Protein AF-A0A520QGZ0-F1 (afdb_monomer_lite)

Radius of gyration: 24.57 Å; chains: 1; bounding box: 72×43×66 Å

pLDDT: mean 79.11, std 14.26, range [27.88, 95.5]

Structure (mmCIF, N/CA/C/O backbone):
data_AF-A0A520QGZ0-F1
#
_entry.id   AF-A0A520QGZ0-F1
#
loop_
_atom_site.group_PDB
_atom_site.id
_atom_site.type_symbol
_atom_site.label_atom_id
_atom_site.label_alt_id
_atom_site.label_comp_id
_atom_site.label_asym_id
_atom_site.label_entity_id
_atom_site.label_seq_id
_atom_site.pdbx_PDB_ins_code
_atom_site.Cartn_x
_atom_site.Cartn_y
_atom_site.Cartn_z
_atom_site.occupancy
_atom_site.B_iso_or_equiv
_atom_site.auth_seq_id
_atom_site.auth_comp_id
_atom_site.auth_asym_id
_atom_site.auth_atom_id
_atom_site.pdbx_PDB_model_num
ATOM 1 N N . MET A 1 1 ? 51.643 -13.671 -33.745 1.00 51.66 1 MET A N 1
ATOM 2 C CA . MET A 1 1 ? 50.781 -12.695 -33.037 1.00 51.66 1 MET A CA 1
ATOM 3 C C . MET A 1 1 ? 50.498 -11.458 -33.914 1.00 51.66 1 MET A C 1
ATOM 5 O O . MET A 1 1 ? 50.701 -10.347 -33.452 1.00 51.66 1 MET A O 1
ATOM 9 N N . SER A 1 2 ? 50.033 -11.603 -35.169 1.00 56.62 2 SER A N 1
ATOM 10 C CA . SER A 1 2 ? 49.821 -10.446 -36.076 1.00 56.62 2 SER A CA 1
ATOM 11 C C . SER A 1 2 ? 48.374 -9.931 -36.142 1.00 56.62 2 SER A C 1
ATOM 13 O O . SER A 1 2 ? 48.155 -8.815 -36.592 1.00 56.62 2 SER A O 1
ATOM 15 N N . GLY A 1 3 ? 47.386 -10.688 -35.650 1.00 56.97 3 GLY A N 1
ATOM 16 C CA . GLY A 1 3 ? 45.969 -10.338 -35.831 1.00 56.97 3 GLY A CA 1
ATOM 17 C C . GLY A 1 3 ? 45.463 -9.149 -35.003 1.00 56.97 3 GLY A C 1
ATOM 18 O O . GLY A 1 3 ? 44.535 -8.472 -35.428 1.00 56.97 3 GLY A O 1
ATOM 19 N N . VAL A 1 4 ? 46.060 -8.862 -33.838 1.00 56.69 4 VAL A N 1
ATOM 20 C CA . VAL A 1 4 ? 45.584 -7.783 -32.942 1.00 56.69 4 VAL A CA 1
ATOM 21 C C . VAL A 1 4 ? 46.062 -6.403 -33.410 1.00 56.69 4 VAL A C 1
ATOM 23 O O . VAL A 1 4 ? 45.296 -5.446 -33.360 1.00 56.69 4 VAL A O 1
ATOM 26 N N . ALA A 1 5 ? 47.292 -6.306 -33.929 1.00 57.06 5 ALA A N 1
ATOM 27 C CA . ALA A 1 5 ? 47.830 -5.063 -34.491 1.00 57.06 5 ALA A CA 1
ATOM 28 C C . ALA A 1 5 ? 47.116 -4.669 -35.799 1.00 57.06 5 ALA A C 1
ATOM 30 O O . ALA A 1 5 ? 46.793 -3.506 -36.009 1.00 57.06 5 ALA A O 1
ATOM 31 N N . GLU A 1 6 ? 46.769 -5.651 -36.636 1.00 56.28 6 GLU A N 1
ATOM 32 C CA . GLU A 1 6 ? 46.063 -5.429 -37.905 1.00 56.28 6 GLU A CA 1
ATOM 33 C C . GLU A 1 6 ? 44.605 -4.953 -37.718 1.00 56.28 6 GLU A C 1
ATOM 35 O O . GLU A 1 6 ? 44.049 -4.255 -38.567 1.00 56.28 6 GLU A O 1
ATOM 40 N N . LEU A 1 7 ? 43.975 -5.298 -36.590 1.00 58.53 7 LEU A N 1
ATOM 41 C CA . LEU A 1 7 ? 42.647 -4.807 -36.207 1.00 58.53 7 LEU A CA 1
ATOM 42 C C . LEU A 1 7 ? 42.672 -3.349 -35.723 1.00 58.53 7 LEU A C 1
ATOM 44 O O . LEU A 1 7 ? 41.680 -2.645 -35.911 1.00 58.53 7 LEU A O 1
ATOM 48 N N . ALA A 1 8 ? 43.785 -2.897 -35.137 1.00 59.66 8 ALA A N 1
ATOM 49 C CA . ALA A 1 8 ? 43.934 -1.545 -34.599 1.00 59.66 8 ALA A CA 1
ATOM 50 C C . ALA A 1 8 ? 44.167 -0.478 -35.690 1.00 59.66 8 ALA A C 1
ATOM 52 O O . ALA A 1 8 ? 43.706 0.651 -35.534 1.00 59.66 8 ALA A O 1
ATOM 53 N N . ASP A 1 9 ? 44.796 -0.841 -36.816 1.00 60.56 9 ASP A N 1
ATOM 54 C CA . ASP A 1 9 ? 45.118 0.084 -37.921 1.00 60.56 9 ASP A CA 1
ATOM 55 C C . ASP A 1 9 ? 44.022 0.206 -38.998 1.00 60.56 9 ASP A C 1
ATOM 57 O O . ASP A 1 9 ? 44.119 1.016 -39.929 1.00 60.56 9 ASP A O 1
ATOM 61 N N . ARG A 1 10 ? 42.929 -0.564 -38.896 1.00 67.50 10 ARG A N 1
ATOM 62 C CA . ARG A 1 10 ? 41.799 -0.429 -39.825 1.00 67.50 10 ARG A CA 1
ATOM 63 C C . ARG A 1 10 ? 41.024 0.849 -39.527 1.00 67.50 10 ARG A C 1
ATOM 65 O O . ARG A 1 10 ? 40.253 0.914 -38.573 1.00 67.50 10 ARG A O 1
ATOM 72 N N . ARG A 1 11 ? 41.140 1.842 -40.416 1.00 67.62 11 ARG A N 1
ATOM 73 C CA . ARG A 1 11 ? 40.230 2.999 -40.446 1.00 67.62 11 ARG A CA 1
ATOM 74 C C . ARG A 1 11 ? 38.789 2.503 -40.571 1.00 67.62 11 ARG A C 1
ATOM 76 O O . ARG A 1 11 ? 38.369 2.039 -41.631 1.00 67.62 11 ARG A O 1
ATOM 83 N N . ALA A 1 12 ? 38.036 2.585 -39.481 1.00 72.88 12 ALA A N 1
ATOM 84 C CA . ALA A 1 12 ? 36.622 2.261 -39.488 1.00 72.88 12 ALA A CA 1
ATOM 85 C C . ALA A 1 12 ? 35.857 3.344 -40.263 1.00 72.88 12 ALA A C 1
ATOM 87 O O . ALA A 1 12 ? 36.029 4.533 -40.004 1.00 72.88 12 ALA A O 1
ATOM 88 N N . ASP A 1 13 ? 35.007 2.940 -41.211 1.00 86.38 13 ASP A N 1
ATOM 89 C CA . ASP A 1 13 ? 34.104 3.872 -41.890 1.00 86.38 13 ASP A CA 1
ATOM 90 C C . ASP A 1 13 ? 33.142 4.482 -40.850 1.00 86.38 13 ASP A C 1
ATOM 92 O O . ASP A 1 13 ? 32.325 3.747 -40.276 1.00 86.38 13 ASP A O 1
ATOM 96 N N . PRO A 1 14 ? 33.197 5.806 -40.606 1.00 83.69 14 PRO A N 1
ATOM 97 C CA . PRO A 1 14 ? 32.393 6.452 -39.576 1.00 83.69 14 PRO A CA 1
ATOM 98 C C . PRO A 1 14 ? 30.890 6.283 -39.822 1.00 83.69 14 PRO A C 1
ATOM 100 O O . PRO A 1 14 ? 30.123 6.185 -38.867 1.00 83.69 14 PRO A O 1
ATOM 103 N N . ARG A 1 15 ? 30.447 6.172 -41.085 1.00 88.00 15 ARG A N 1
ATOM 104 C CA . ARG A 1 15 ? 29.030 5.948 -41.416 1.00 88.00 15 ARG A CA 1
ATOM 105 C C . ARG A 1 15 ? 28.595 4.534 -41.055 1.00 88.00 15 ARG A C 1
ATOM 107 O O . ARG A 1 15 ? 27.487 4.340 -40.557 1.00 88.00 15 ARG A O 1
ATOM 114 N N . ARG A 1 16 ? 29.462 3.545 -41.279 1.00 88.75 16 ARG A N 1
ATOM 115 C CA . ARG A 1 16 ? 29.218 2.152 -40.883 1.00 88.75 16 ARG A CA 1
ATOM 116 C C . ARG A 1 16 ? 29.191 2.011 -39.362 1.00 88.75 16 ARG A C 1
ATOM 118 O O . ARG A 1 16 ? 28.291 1.353 -38.851 1.00 88.75 16 ARG A O 1
ATOM 125 N N . VAL A 1 17 ? 30.118 2.656 -38.650 1.00 87.38 17 VAL A N 1
ATOM 126 C CA . VAL A 1 17 ? 30.133 2.686 -37.175 1.00 87.38 17 VAL A CA 1
ATOM 127 C C . VAL A 1 17 ? 28.865 3.347 -36.633 1.00 87.38 17 VAL A C 1
ATOM 129 O O . VAL A 1 17 ? 28.183 2.749 -35.805 1.00 87.38 17 VAL A O 1
ATOM 132 N N . ALA A 1 18 ? 28.483 4.516 -37.156 1.00 89.81 18 ALA A N 1
ATOM 133 C CA . ALA A 1 18 ? 27.274 5.221 -36.732 1.00 89.81 18 ALA A CA 1
ATOM 134 C C . ALA A 1 18 ? 25.996 4.394 -36.952 1.00 89.81 18 ALA A C 1
ATOM 136 O O . ALA A 1 18 ? 25.137 4.354 -36.076 1.00 89.81 18 ALA A O 1
ATOM 137 N N . ARG A 1 19 ? 25.878 3.680 -38.082 1.00 94.25 19 ARG A N 1
ATOM 138 C CA . ARG A 1 19 ? 24.746 2.771 -38.344 1.00 94.25 19 ARG A CA 1
ATOM 139 C C . ARG A 1 19 ? 24.676 1.628 -37.336 1.00 94.25 19 ARG A C 1
ATOM 141 O O . ARG A 1 19 ? 23.589 1.318 -36.862 1.00 94.25 19 ARG A O 1
ATOM 148 N N . TRP A 1 20 ? 25.813 1.022 -36.992 1.00 94.25 20 TRP A N 1
ATOM 149 C CA . TRP A 1 20 ? 25.856 -0.026 -35.970 1.00 94.25 20 TRP A CA 1
ATOM 150 C C . TRP A 1 20 ? 25.500 0.509 -34.586 1.00 94.25 20 TRP A C 1
ATOM 152 O O . TRP A 1 20 ? 24.697 -0.111 -33.899 1.00 94.25 20 TRP A O 1
ATOM 162 N N . MET A 1 21 ? 26.025 1.673 -34.198 1.00 92.88 21 MET A N 1
ATOM 163 C CA . MET A 1 21 ? 25.661 2.313 -32.931 1.00 92.88 21 MET A CA 1
ATOM 164 C C . MET A 1 21 ? 24.170 2.656 -32.874 1.00 92.88 21 MET A C 1
ATOM 166 O O . MET A 1 21 ? 23.530 2.389 -31.863 1.00 92.88 21 MET A O 1
ATOM 170 N N . ALA A 1 22 ? 23.601 3.185 -33.962 1.00 93.75 22 ALA A N 1
ATOM 171 C CA . ALA A 1 22 ? 22.172 3.472 -34.055 1.00 93.75 22 ALA A CA 1
ATOM 172 C C . ALA A 1 22 ? 21.330 2.193 -33.959 1.00 93.75 22 ALA A C 1
ATOM 174 O O . ALA A 1 22 ? 20.354 2.163 -33.218 1.00 93.75 22 ALA A O 1
ATOM 175 N N . LEU A 1 23 ? 21.733 1.116 -34.641 1.00 95.50 23 LEU A N 1
ATOM 176 C CA . LEU A 1 23 ? 21.058 -0.176 -34.545 1.00 95.50 23 LEU A CA 1
ATOM 177 C C . LEU A 1 23 ? 21.108 -0.729 -33.116 1.00 95.50 23 LEU A C 1
ATOM 179 O O . LEU A 1 23 ? 20.077 -1.134 -32.593 1.00 95.50 23 LEU A O 1
ATOM 183 N N . VAL A 1 24 ? 22.278 -0.709 -32.471 1.00 94.25 24 VAL A N 1
ATOM 184 C CA . VAL A 1 24 ? 22.429 -1.130 -31.070 1.00 94.25 24 VAL A CA 1
ATOM 185 C C . VAL A 1 24 ? 21.549 -0.277 -30.159 1.00 94.25 24 VAL A C 1
ATOM 187 O O . VAL A 1 24 ? 20.835 -0.830 -29.330 1.00 94.25 24 VAL A O 1
ATOM 190 N N . ALA A 1 25 ? 21.526 1.045 -30.344 1.00 92.50 25 ALA A N 1
ATOM 191 C CA . ALA A 1 25 ? 20.665 1.939 -29.576 1.00 92.50 25 ALA A CA 1
ATOM 192 C C . ALA A 1 25 ? 19.175 1.617 -29.776 1.00 92.50 25 ALA A C 1
ATOM 194 O O . ALA A 1 25 ? 18.445 1.515 -28.793 1.00 92.50 25 ALA A O 1
ATOM 195 N N . CYS A 1 26 ? 18.726 1.384 -31.014 1.00 94.56 26 CYS A N 1
ATOM 196 C CA . CYS A 1 26 ? 17.350 0.979 -31.310 1.00 94.56 26 CYS A CA 1
ATOM 197 C C . CYS A 1 26 ? 16.998 -0.378 -30.687 1.00 94.56 26 CYS A C 1
ATOM 199 O O . CYS A 1 26 ? 15.919 -0.527 -30.121 1.00 94.56 26 CYS A O 1
ATOM 201 N N . VAL A 1 27 ? 17.905 -1.356 -30.752 1.00 93.44 27 VAL A N 1
ATOM 202 C CA . VAL A 1 27 ? 17.712 -2.679 -30.141 1.00 93.44 27 VAL A CA 1
ATOM 203 C C . VAL A 1 27 ? 17.637 -2.564 -28.619 1.00 93.44 27 VAL A C 1
ATOM 205 O O . VAL A 1 27 ? 16.718 -3.117 -28.023 1.00 93.44 27 VAL A O 1
ATOM 208 N N . CYS A 1 28 ? 18.536 -1.811 -27.982 1.00 91.75 28 CYS A N 1
ATOM 209 C CA . CYS A 1 28 ? 18.491 -1.557 -26.542 1.00 91.75 28 CYS A CA 1
ATOM 210 C C . CYS A 1 28 ? 17.212 -0.812 -26.131 1.00 91.75 28 CYS A C 1
ATOM 212 O O . CYS A 1 28 ? 16.602 -1.169 -25.128 1.00 91.75 28 CYS A O 1
ATOM 214 N N . ALA A 1 29 ? 16.773 0.178 -26.913 1.00 89.00 29 ALA A N 1
ATOM 215 C CA . ALA A 1 29 ? 15.539 0.917 -26.658 1.00 89.00 29 ALA A CA 1
ATOM 216 C C . ALA A 1 29 ? 14.283 0.043 -26.811 1.00 89.00 29 ALA A C 1
ATOM 218 O O . ALA A 1 29 ? 13.326 0.226 -26.067 1.00 89.00 29 ALA A O 1
ATOM 219 N N . ALA A 1 30 ? 14.285 -0.921 -27.736 1.00 89.75 30 ALA A N 1
ATOM 220 C CA . ALA A 1 30 ? 13.162 -1.834 -27.943 1.00 89.75 30 ALA A CA 1
ATOM 221 C C . ALA A 1 30 ? 13.139 -2.991 -26.928 1.00 89.75 30 ALA A C 1
ATOM 223 O O . ALA A 1 30 ? 12.094 -3.309 -26.364 1.00 89.75 30 ALA A O 1
ATOM 224 N N . LEU A 1 31 ? 14.285 -3.636 -26.688 1.00 91.25 31 LEU A N 1
ATOM 225 C CA . LEU A 1 31 ? 14.378 -4.826 -25.837 1.00 91.25 31 LEU A CA 1
ATOM 226 C C . LEU A 1 31 ? 14.540 -4.493 -24.355 1.00 91.25 31 LEU A C 1
ATOM 228 O O . LEU A 1 31 ? 14.104 -5.277 -23.517 1.00 91.25 31 LEU A O 1
ATOM 232 N N . GLY A 1 32 ? 15.148 -3.354 -24.019 1.00 88.31 32 GLY A N 1
ATOM 233 C CA . GLY A 1 32 ? 15.392 -2.934 -22.639 1.00 88.31 32 GLY A CA 1
ATOM 234 C C . GLY A 1 32 ? 14.112 -2.853 -21.801 1.00 88.31 32 GLY A C 1
ATOM 235 O O . GLY A 1 32 ? 14.042 -3.524 -20.771 1.00 88.31 32 GLY A O 1
ATOM 236 N N . PRO A 1 33 ? 13.070 -2.119 -22.241 1.00 84.81 33 PRO A N 1
ATOM 237 C CA . PRO A 1 33 ? 11.798 -2.044 -21.525 1.00 84.81 33 PRO A CA 1
ATOM 238 C C . PRO A 1 33 ? 11.122 -3.409 -21.383 1.00 84.81 33 PRO A C 1
ATOM 240 O O . PRO A 1 33 ? 10.649 -3.747 -20.302 1.00 84.81 33 PRO A O 1
ATOM 243 N N . LEU A 1 34 ? 11.144 -4.229 -22.440 1.00 84.00 34 LEU A N 1
ATOM 244 C CA . LEU A 1 34 ? 10.558 -5.568 -22.415 1.00 84.00 34 LEU A CA 1
ATOM 245 C C . LEU A 1 34 ? 11.285 -6.479 -21.413 1.00 84.00 34 LEU A C 1
ATOM 247 O O . LEU A 1 34 ? 10.649 -7.182 -20.630 1.00 84.00 34 LEU A O 1
ATOM 251 N N . ALA A 1 35 ? 12.619 -6.464 -21.415 1.00 85.12 35 ALA A N 1
ATOM 252 C CA . ALA A 1 35 ? 13.429 -7.225 -20.473 1.00 85.12 35 ALA A CA 1
ATOM 253 C C . ALA A 1 35 ? 13.191 -6.752 -19.033 1.00 85.12 35 ALA A C 1
ATOM 255 O O . ALA A 1 35 ? 12.991 -7.582 -18.148 1.00 85.12 35 ALA A O 1
ATOM 256 N N . ALA A 1 36 ? 13.134 -5.436 -18.808 1.00 81.38 36 ALA A N 1
ATOM 257 C CA . ALA A 1 36 ? 12.814 -4.857 -17.508 1.00 81.38 36 ALA A CA 1
ATOM 258 C C . ALA A 1 36 ? 11.416 -5.276 -17.026 1.00 81.38 36 ALA A C 1
ATOM 260 O O . ALA A 1 36 ? 11.261 -5.683 -15.878 1.00 81.38 36 ALA A O 1
ATOM 261 N N . GLU A 1 37 ? 10.408 -5.258 -17.900 1.00 80.88 37 GLU A N 1
ATOM 262 C CA . GLU A 1 37 ? 9.059 -5.731 -17.580 1.00 80.88 37 GLU A CA 1
ATOM 263 C C . GLU A 1 37 ? 9.024 -7.206 -17.220 1.00 80.88 37 GLU A C 1
ATOM 265 O O . GLU A 1 37 ? 8.393 -7.585 -16.235 1.00 80.88 37 GLU A O 1
ATOM 270 N N . ARG A 1 38 ? 9.724 -8.045 -17.986 1.00 83.25 38 ARG A N 1
ATOM 271 C CA . ARG A 1 38 ? 9.810 -9.475 -17.690 1.00 83.25 38 ARG A CA 1
ATOM 272 C C . ARG A 1 38 ? 10.510 -9.719 -16.362 1.00 83.25 38 ARG A C 1
ATOM 274 O O . ARG A 1 38 ? 10.009 -10.525 -15.586 1.00 83.25 38 ARG A O 1
ATOM 281 N N . LEU A 1 39 ? 11.599 -9.010 -16.074 1.00 81.38 39 LEU A N 1
ATOM 282 C CA . LEU A 1 39 ? 12.307 -9.107 -14.797 1.00 81.38 39 LEU A CA 1
ATOM 283 C C . LEU A 1 39 ? 11.415 -8.677 -13.626 1.00 81.38 39 LEU A C 1
ATOM 285 O O . LEU A 1 39 ? 11.298 -9.420 -12.653 1.00 81.38 39 LEU A O 1
ATOM 289 N N . LEU A 1 40 ? 10.710 -7.550 -13.741 1.00 78.62 40 LEU A N 1
ATOM 290 C CA . LEU A 1 40 ? 9.757 -7.096 -12.722 1.00 78.62 40 LEU A CA 1
ATOM 291 C C . LEU A 1 40 ? 8.614 -8.099 -12.524 1.00 78.62 40 LEU A C 1
ATOM 293 O O . LEU A 1 40 ? 8.295 -8.451 -11.395 1.00 78.62 40 LEU A O 1
ATOM 297 N N . ALA A 1 41 ? 8.056 -8.639 -13.608 1.00 79.38 41 ALA A N 1
ATOM 298 C CA . ALA A 1 41 ? 7.022 -9.667 -13.532 1.00 79.38 41 ALA A CA 1
ATOM 299 C C . ALA A 1 41 ? 7.539 -10.978 -12.914 1.00 79.38 41 ALA A C 1
ATOM 301 O O . ALA A 1 41 ? 6.785 -11.687 -12.252 1.00 79.38 41 ALA A O 1
ATOM 302 N N . THR A 1 42 ? 8.818 -11.323 -13.116 1.00 78.56 42 THR A N 1
ATOM 303 C CA . THR A 1 42 ? 9.429 -12.470 -12.429 1.00 78.56 42 THR A CA 1
ATOM 304 C C . THR A 1 42 ? 9.676 -12.203 -10.950 1.00 78.56 42 THR A C 1
ATOM 306 O O . THR A 1 42 ? 9.542 -13.132 -10.161 1.00 78.56 42 THR A O 1
ATOM 309 N N . ALA A 1 43 ? 9.989 -10.959 -10.573 1.00 74.12 43 ALA A N 1
ATOM 310 C CA . ALA A 1 43 ? 10.093 -10.555 -9.175 1.00 74.12 43 ALA A CA 1
ATOM 311 C C . ALA A 1 43 ? 8.727 -10.608 -8.481 1.00 74.12 43 ALA A C 1
ATOM 313 O O . ALA A 1 43 ? 8.654 -10.943 -7.307 1.00 74.12 43 ALA A O 1
ATOM 314 N N . ASP A 1 44 ? 7.642 -10.371 -9.219 1.00 81.56 44 ASP A N 1
ATOM 315 C CA . ASP A 1 44 ? 6.281 -10.459 -8.692 1.00 81.56 44 ASP A CA 1
ATOM 316 C C . ASP A 1 44 ? 5.757 -11.913 -8.533 1.00 81.56 44 ASP A C 1
ATOM 318 O O . ASP A 1 44 ? 4.563 -12.158 -8.318 1.00 81.56 44 ASP A O 1
ATOM 322 N N . ARG A 1 45 ? 6.636 -12.917 -8.671 1.00 80.25 45 ARG A N 1
ATOM 323 C CA . ARG A 1 45 ? 6.303 -14.312 -8.370 1.00 80.25 45 ARG A CA 1
ATOM 324 C C . ARG A 1 45 ? 6.498 -14.586 -6.890 1.00 80.25 45 ARG A C 1
ATOM 326 O O . ARG A 1 45 ? 7.540 -14.288 -6.316 1.00 80.25 45 ARG A O 1
ATOM 333 N N . GLU A 1 46 ? 5.482 -15.205 -6.308 1.00 80.38 46 GLU A N 1
ATOM 334 C CA . GLU A 1 46 ? 5.532 -15.720 -4.948 1.00 80.38 46 GLU A CA 1
ATOM 335 C C . GLU A 1 46 ? 6.661 -16.750 -4.801 1.00 80.38 46 GLU A C 1
ATOM 337 O O . GLU A 1 46 ? 6.887 -17.565 -5.701 1.00 80.38 46 GLU A O 1
ATOM 342 N N . THR A 1 47 ? 7.367 -16.705 -3.673 1.00 82.81 47 THR A N 1
ATOM 343 C CA . THR A 1 47 ? 8.413 -17.677 -3.336 1.00 82.81 47 THR A CA 1
ATOM 344 C C . THR A 1 47 ? 7.848 -18.810 -2.477 1.00 82.81 47 THR A C 1
ATOM 346 O O . THR A 1 47 ? 6.694 -18.778 -2.052 1.00 82.81 47 THR A O 1
ATOM 349 N N . GLU A 1 48 ? 8.663 -19.826 -2.184 1.00 80.12 48 GLU A N 1
ATOM 350 C CA . GLU A 1 48 ? 8.258 -20.967 -1.345 1.00 80.12 48 GLU A CA 1
ATOM 351 C C . GLU A 1 48 ? 7.825 -20.567 0.079 1.00 80.12 48 GLU A C 1
ATOM 353 O O . GLU A 1 48 ? 7.060 -21.291 0.718 1.00 80.12 48 GLU A O 1
ATOM 358 N N . GLY A 1 49 ? 8.250 -19.396 0.571 1.00 78.81 49 GLY A N 1
ATOM 359 C CA . GLY A 1 49 ? 7.849 -18.888 1.884 1.00 78.81 49 GLY A CA 1
ATOM 360 C C . GLY A 1 49 ? 6.371 -18.496 1.968 1.00 78.81 49 GLY A C 1
ATOM 361 O O . GLY A 1 49 ? 5.756 -18.638 3.024 1.00 78.81 49 GLY A O 1
ATOM 362 N N . GLY A 1 50 ? 5.766 -18.047 0.867 1.00 82.69 50 GLY A N 1
ATOM 363 C CA . GLY A 1 50 ? 4.377 -17.589 0.851 1.00 82.69 50 GLY A CA 1
ATOM 364 C C . GLY A 1 50 ? 3.351 -18.689 1.182 1.00 82.69 50 GLY A C 1
ATOM 365 O O . GLY A 1 50 ? 2.526 -18.488 2.083 1.00 82.69 50 GLY A O 1
ATOM 366 N N . PRO A 1 51 ? 3.415 -19.883 0.554 1.00 83.94 51 PRO A N 1
ATOM 367 C CA . PRO A 1 51 ? 2.585 -21.024 0.933 1.00 83.94 51 PRO A CA 1
ATOM 368 C C . PRO A 1 51 ? 2.760 -21.454 2.394 1.00 83.94 51 PRO A C 1
ATOM 370 O O . PRO A 1 51 ? 1.765 -21.743 3.058 1.00 83.94 51 PRO A O 1
ATOM 373 N N . LEU A 1 52 ? 3.994 -21.452 2.911 1.00 82.56 52 LEU A N 1
ATOM 374 C CA . LEU A 1 52 ? 4.278 -21.803 4.304 1.00 82.56 52 LEU A CA 1
ATOM 375 C C . LEU A 1 52 ? 3.627 -20.811 5.277 1.00 82.56 52 LEU A C 1
ATOM 377 O O . LEU A 1 52 ? 2.981 -21.224 6.235 1.00 82.56 52 LEU A O 1
ATOM 381 N N . LEU A 1 53 ? 3.740 -19.508 5.010 1.00 83.25 53 LEU A N 1
ATOM 382 C CA . LEU A 1 53 ? 3.124 -18.473 5.844 1.00 83.25 53 LEU A CA 1
ATOM 383 C C . LEU A 1 53 ? 1.596 -18.565 5.850 1.00 83.25 53 LEU A C 1
ATOM 385 O O . LEU A 1 53 ? 0.989 -18.370 6.897 1.00 83.25 53 LEU A O 1
ATOM 389 N N . ARG A 1 54 ? 0.967 -18.908 4.718 1.00 83.50 54 ARG A N 1
ATOM 390 C CA . ARG A 1 54 ? -0.481 -19.177 4.688 1.00 83.50 54 ARG A CA 1
ATOM 391 C C . ARG A 1 54 ? -0.856 -20.412 5.497 1.00 83.50 54 ARG A C 1
ATOM 393 O O . ARG A 1 54 ? -1.858 -20.378 6.194 1.00 83.50 54 ARG A O 1
ATOM 400 N N . ALA A 1 55 ? -0.060 -21.478 5.429 1.00 81.56 55 ALA A N 1
ATOM 401 C CA . ALA A 1 55 ? -0.303 -22.692 6.208 1.00 81.56 55 ALA A CA 1
ATOM 402 C C . ALA A 1 55 ? -0.141 -22.475 7.724 1.00 81.56 55 ALA A C 1
ATOM 404 O O . ALA A 1 55 ? -0.768 -23.173 8.514 1.00 81.56 55 ALA A O 1
ATOM 405 N N . LEU A 1 56 ? 0.696 -21.514 8.125 1.00 79.94 56 LEU A N 1
ATOM 406 C CA . LEU A 1 56 ? 0.921 -21.129 9.522 1.00 79.94 56 LEU A CA 1
ATOM 407 C C . LEU A 1 56 ? 0.014 -19.985 9.993 1.00 79.94 56 LEU A C 1
ATOM 409 O O . LEU A 1 56 ? 0.095 -19.585 11.157 1.00 79.94 56 LEU A O 1
ATOM 413 N N . ALA A 1 57 ? -0.812 -19.423 9.107 1.00 78.88 57 ALA A N 1
ATOM 414 C CA . ALA A 1 57 ? -1.715 -18.345 9.464 1.00 78.88 57 ALA A CA 1
ATOM 415 C C . ALA A 1 57 ? -2.691 -18.836 10.539 1.00 78.88 57 ALA A C 1
ATOM 417 O O . ALA A 1 57 ? -3.267 -19.916 10.443 1.00 78.88 57 ALA A O 1
ATOM 418 N N . SER A 1 58 ? -2.856 -18.043 11.596 1.00 72.06 58 SER A N 1
ATOM 419 C CA . SER A 1 58 ? -3.765 -18.401 12.678 1.00 72.06 58 SER A CA 1
ATOM 420 C C . SER A 1 58 ? -5.213 -18.340 12.195 1.00 72.06 58 SER A C 1
ATOM 422 O O . SER A 1 58 ? -5.665 -17.296 11.726 1.00 72.06 58 SER A O 1
ATOM 424 N N . ASP A 1 59 ? -5.969 -19.414 12.402 1.00 71.50 59 ASP A N 1
ATOM 425 C CA . ASP A 1 59 ? -7.427 -19.437 12.217 1.00 71.50 59 ASP A CA 1
ATOM 426 C C . ASP A 1 59 ? -8.185 -18.876 13.428 1.00 71.50 59 ASP A C 1
ATOM 428 O O . ASP A 1 59 ? -9.412 -18.950 13.490 1.00 71.50 59 ASP A O 1
ATOM 432 N N . ALA A 1 60 ? -7.477 -18.310 14.414 1.00 70.19 60 ALA A N 1
ATOM 433 C CA . ALA A 1 60 ? -8.121 -17.742 15.588 1.00 70.19 60 ALA A CA 1
ATOM 434 C C . ALA A 1 60 ? -9.133 -16.668 15.170 1.00 70.19 60 ALA A C 1
ATOM 436 O O . ALA A 1 60 ? -8.780 -15.643 14.570 1.00 70.19 60 ALA A O 1
ATOM 437 N N . ALA A 1 61 ? -10.396 -16.925 15.508 1.00 66.69 61 ALA A N 1
ATOM 438 C CA . ALA A 1 61 ? -11.466 -15.969 15.320 1.00 66.69 61 ALA A CA 1
ATOM 439 C C . ALA A 1 61 ? -11.164 -14.712 16.156 1.00 66.69 61 ALA A C 1
ATOM 441 O O . ALA A 1 61 ? -10.729 -14.836 17.306 1.00 66.69 61 ALA A O 1
ATOM 442 N N . PRO A 1 62 ? -11.373 -13.506 15.606 1.00 67.00 62 PRO A N 1
ATOM 443 C CA . PRO A 1 62 ? -11.175 -12.278 16.359 1.00 67.00 62 PRO A CA 1
ATOM 444 C C . PRO A 1 62 ? -12.049 -12.283 17.621 1.00 67.00 62 PRO A C 1
ATOM 446 O O . PRO A 1 62 ? -13.262 -12.474 17.560 1.00 67.00 62 PRO A O 1
ATOM 449 N N . THR A 1 63 ? -11.420 -12.098 18.782 1.00 64.31 63 THR A N 1
ATOM 450 C CA . THR A 1 63 ? -12.104 -12.074 20.077 1.00 64.31 63 THR A CA 1
ATOM 451 C C . THR A 1 63 ? -12.432 -10.635 20.463 1.00 64.31 63 THR A C 1
ATOM 453 O O . THR A 1 63 ? -11.550 -9.891 20.889 1.00 64.31 63 THR A O 1
ATOM 456 N N . GLY A 1 64 ? -13.703 -10.253 20.335 1.00 60.41 64 GLY A N 1
ATOM 457 C CA . GLY A 1 64 ? -14.237 -8.968 20.797 1.00 60.41 64 GLY A CA 1
ATOM 458 C C . GLY A 1 64 ? -14.890 -8.144 19.681 1.00 60.41 64 GLY A C 1
ATOM 459 O O . GLY A 1 64 ? -14.557 -8.325 18.510 1.00 60.41 64 GLY A O 1
ATOM 460 N N . PRO A 1 65 ? -15.839 -7.251 20.018 1.00 54.06 65 PRO A N 1
ATOM 461 C CA . PRO A 1 65 ? -16.438 -6.364 19.029 1.00 54.06 65 PRO A CA 1
ATOM 462 C C . PRO A 1 65 ? -15.359 -5.434 18.451 1.00 54.06 65 PRO A C 1
ATOM 464 O O . PRO A 1 65 ? -14.551 -4.903 19.221 1.00 54.06 65 PRO A O 1
ATOM 467 N N . PRO A 1 66 ? -15.323 -5.211 17.126 1.00 62.50 66 PRO A N 1
ATOM 468 C CA . PRO A 1 66 ? -14.348 -4.309 16.535 1.00 62.50 66 PRO A CA 1
ATOM 469 C C . PRO A 1 66 ? -14.571 -2.891 17.074 1.00 62.50 66 PRO A C 1
ATOM 471 O O . PRO A 1 66 ? -15.618 -2.278 16.871 1.00 62.50 66 PRO A O 1
ATOM 474 N N . GLY A 1 67 ? -13.579 -2.354 17.787 1.00 72.56 67 GLY A N 1
ATOM 475 C CA . GLY A 1 67 ? -13.483 -0.911 17.988 1.00 72.56 67 GLY A CA 1
ATOM 476 C C . GLY A 1 67 ? -13.225 -0.219 16.647 1.00 72.56 67 GLY A C 1
ATOM 477 O O . GLY A 1 67 ? -12.707 -0.832 15.715 1.00 72.56 67 GLY A O 1
ATOM 478 N N . ARG A 1 68 ? -13.565 1.070 16.522 1.00 82.31 68 ARG A N 1
ATOM 479 C CA . ARG A 1 68 ? -13.216 1.837 15.314 1.00 82.31 68 ARG A CA 1
ATOM 480 C C . ARG A 1 68 ? -11.701 2.038 15.278 1.00 82.31 68 ARG A C 1
ATOM 482 O O . ARG A 1 68 ? -11.169 2.776 16.104 1.00 82.31 68 ARG A O 1
ATOM 489 N N . VAL A 1 69 ? -11.026 1.430 14.305 1.00 88.19 69 VAL A N 1
ATOM 490 C CA . VAL A 1 69 ? -9.601 1.672 14.035 1.00 88.19 69 VAL A CA 1
ATOM 491 C C . VAL A 1 69 ? -9.463 2.596 12.830 1.00 88.19 69 VAL A C 1
ATOM 493 O O . VAL A 1 69 ? -10.102 2.380 11.802 1.00 88.19 69 VAL A O 1
ATOM 496 N N . VAL A 1 70 ? -8.623 3.626 12.954 1.00 88.12 70 VAL A N 1
ATOM 497 C CA . VAL A 1 70 ? -8.251 4.512 11.844 1.00 88.12 70 VAL A CA 1
ATOM 498 C C . VAL A 1 70 ? -6.760 4.353 11.572 1.00 88.12 70 VAL A C 1
ATOM 500 O O . VAL A 1 70 ? -5.942 4.575 12.462 1.00 88.12 70 VAL A O 1
ATOM 503 N N . VAL A 1 71 ? -6.407 3.987 10.342 1.00 91.19 71 VAL A N 1
ATOM 504 C CA . VAL A 1 71 ? -5.022 3.913 9.869 1.00 91.19 71 VAL A CA 1
ATOM 505 C C . VAL A 1 71 ? -4.776 5.085 8.933 1.00 91.19 71 VAL A C 1
ATOM 507 O O . VAL A 1 71 ? -5.315 5.115 7.830 1.00 91.19 71 VAL A O 1
ATOM 510 N N . LEU A 1 72 ? -3.958 6.044 9.369 1.00 89.81 72 LEU A N 1
ATOM 511 C CA . LEU A 1 72 ? -3.483 7.144 8.533 1.00 89.81 72 LEU A CA 1
ATOM 512 C C . LEU A 1 72 ? -2.099 6.800 7.981 1.00 89.81 72 LEU A C 1
ATOM 514 O O . LEU A 1 72 ? -1.108 6.788 8.709 1.00 89.81 72 LEU A O 1
ATOM 518 N N . LEU A 1 73 ? -2.043 6.538 6.683 1.00 90.69 73 LEU A N 1
ATOM 519 C CA . LEU A 1 73 ? -0.834 6.247 5.937 1.00 90.69 73 LEU A CA 1
ATOM 520 C C . LEU A 1 73 ? -0.442 7.474 5.113 1.00 90.69 73 LEU A C 1
ATOM 522 O O . LEU A 1 73 ? -1.108 7.808 4.135 1.00 90.69 73 LEU A O 1
ATOM 526 N N . VAL A 1 74 ? 0.647 8.134 5.504 1.00 89.75 74 VAL A N 1
ATOM 527 C CA . VAL A 1 74 ? 1.219 9.265 4.762 1.00 89.75 74 VAL A CA 1
ATOM 528 C C . VAL A 1 74 ? 2.399 8.758 3.940 1.00 89.75 74 VAL A C 1
ATOM 530 O O . VAL A 1 74 ? 3.444 8.417 4.496 1.00 89.75 74 VAL A O 1
ATOM 533 N N . ASP A 1 75 ? 2.220 8.666 2.626 1.00 87.81 75 ASP A N 1
ATOM 534 C CA . ASP A 1 75 ? 3.231 8.124 1.723 1.00 87.81 75 ASP A CA 1
ATOM 535 C C . ASP A 1 75 ? 4.459 9.036 1.638 1.00 87.81 75 ASP A C 1
ATOM 537 O O . ASP A 1 75 ? 4.342 10.259 1.592 1.00 87.81 75 ASP A O 1
ATOM 541 N N . GLY A 1 76 ? 5.653 8.442 1.633 1.00 86.44 76 GLY A N 1
ATOM 542 C CA . GLY A 1 76 ? 6.913 9.183 1.513 1.00 86.44 76 GLY A CA 1
ATOM 543 C C . GLY A 1 76 ? 7.267 10.109 2.690 1.00 86.44 76 GLY A C 1
ATOM 544 O O . GLY A 1 76 ? 8.260 10.835 2.604 1.00 86.44 76 GLY A O 1
ATOM 545 N N . LEU A 1 77 ? 6.515 10.094 3.800 1.00 87.62 77 LEU A N 1
ATOM 546 C CA . LEU A 1 77 ? 6.817 10.929 4.963 1.00 87.62 77 LEU A CA 1
ATOM 547 C C . LEU A 1 77 ? 8.029 10.388 5.733 1.00 87.62 77 LEU A C 1
ATOM 549 O O . LEU A 1 77 ? 7.931 9.468 6.546 1.00 87.62 77 LEU A O 1
ATOM 553 N N . ARG A 1 78 ? 9.190 11.003 5.508 1.00 85.31 78 ARG A N 1
ATOM 554 C CA . ARG A 1 78 ? 10.411 10.678 6.250 1.00 85.31 78 ARG A CA 1
ATOM 555 C C . ARG A 1 78 ? 10.295 11.067 7.724 1.00 85.31 78 ARG A C 1
ATOM 557 O O . ARG A 1 78 ? 9.660 12.057 8.079 1.00 85.31 78 ARG A O 1
ATOM 564 N N . ARG A 1 79 ? 10.998 10.327 8.587 1.00 87.44 79 ARG A N 1
ATOM 565 C CA . ARG A 1 79 ? 11.035 10.551 10.044 1.00 87.44 79 ARG A CA 1
ATOM 566 C C . ARG A 1 79 ? 11.459 11.972 10.432 1.00 87.44 79 ARG A C 1
ATOM 568 O O . ARG A 1 79 ? 10.906 12.540 11.371 1.00 87.44 79 ARG A O 1
ATOM 575 N N . ASP A 1 80 ? 12.457 12.525 9.751 1.00 89.06 80 ASP A N 1
ATOM 576 C CA . ASP A 1 80 ? 12.976 13.868 10.017 1.00 89.06 80 ASP A CA 1
ATOM 577 C C . ASP A 1 80 ? 11.990 14.967 9.606 1.00 89.06 80 ASP A C 1
ATOM 579 O O . ASP A 1 80 ? 11.843 15.950 10.332 1.00 89.06 80 ASP A O 1
ATOM 583 N N . GLU A 1 81 ? 11.255 14.770 8.511 1.00 89.56 81 GLU A N 1
ATOM 584 C CA . GLU A 1 81 ? 10.166 15.669 8.115 1.00 89.56 81 GLU A CA 1
ATOM 585 C C . GLU A 1 81 ? 8.952 15.538 9.046 1.00 89.56 81 GLU A C 1
ATOM 587 O O . GLU A 1 81 ? 8.411 16.547 9.499 1.00 89.56 81 GLU A O 1
ATOM 592 N N . ALA A 1 82 ? 8.578 14.316 9.445 1.00 88.31 82 ALA A N 1
ATOM 593 C CA . ALA A 1 82 ? 7.510 14.081 10.420 1.00 88.31 82 ALA A CA 1
ATOM 594 C C . ALA A 1 82 ? 7.767 14.828 11.740 1.00 88.31 82 ALA A C 1
ATOM 596 O O . ALA A 1 82 ? 6.873 15.481 12.275 1.00 88.31 82 ALA A O 1
ATOM 597 N N . ALA A 1 83 ? 9.012 14.822 12.230 1.00 89.06 83 ALA A N 1
ATOM 598 C CA . ALA A 1 83 ? 9.412 15.527 13.450 1.00 89.06 83 ALA A CA 1
ATOM 599 C C . ALA A 1 83 ? 9.252 17.061 13.374 1.00 89.06 83 ALA A C 1
ATOM 601 O O . ALA A 1 83 ? 9.263 17.744 14.407 1.00 89.06 83 ALA A O 1
ATOM 602 N N . ARG A 1 84 ? 9.104 17.630 12.171 1.00 90.81 84 ARG A N 1
ATOM 603 C CA . ARG A 1 84 ? 8.855 19.063 11.957 1.00 90.81 84 ARG A CA 1
ATOM 604 C C . ARG A 1 84 ? 7.372 19.422 11.950 1.00 90.81 84 ARG A C 1
ATOM 606 O O . ARG A 1 84 ? 7.051 20.587 12.176 1.00 90.81 84 ARG A O 1
ATOM 613 N N . LEU A 1 85 ? 6.475 18.453 11.758 1.00 90.00 85 LEU A N 1
ATOM 614 C CA . LEU A 1 85 ? 5.036 18.698 11.692 1.00 90.00 85 LEU A CA 1
ATOM 615 C C . LEU A 1 85 ? 4.479 19.109 13.070 1.00 90.00 85 LEU A C 1
ATOM 617 O O . LEU A 1 85 ? 4.624 18.354 14.037 1.00 90.00 85 LEU A O 1
ATOM 621 N N . PRO A 1 86 ? 3.776 20.255 13.188 1.00 92.81 86 PRO A N 1
ATOM 622 C CA . PRO A 1 86 ? 3.158 20.673 14.449 1.00 92.81 86 PRO A CA 1
ATOM 623 C C . PRO A 1 86 ? 2.169 19.643 15.008 1.00 92.81 86 PRO A C 1
ATOM 625 O O . PRO A 1 86 ? 2.139 19.407 16.214 1.00 92.81 86 PRO A O 1
ATOM 628 N N . ALA A 1 87 ? 1.398 18.992 14.131 1.00 89.31 87 ALA A N 1
ATOM 629 C CA . ALA A 1 87 ? 0.469 17.931 14.514 1.00 89.31 87 ALA A CA 1
ATOM 630 C C . ALA A 1 87 ? 1.200 16.730 15.139 1.00 89.31 87 ALA A C 1
ATOM 632 O O . ALA A 1 87 ? 0.790 16.246 16.191 1.00 89.31 87 ALA A O 1
ATOM 633 N N . TRP A 1 88 ? 2.324 16.306 14.551 1.00 90.88 88 TRP A N 1
ATOM 634 C CA . TRP A 1 88 ? 3.139 15.217 15.093 1.00 90.88 88 TRP A CA 1
ATOM 635 C C . TRP A 1 88 ? 3.770 15.589 16.435 1.00 90.88 88 TRP A C 1
ATOM 637 O O . TRP A 1 88 ? 3.705 14.809 17.377 1.00 90.88 88 TRP A O 1
ATOM 647 N N . ARG A 1 89 ? 4.315 16.805 16.568 1.00 92.50 89 ARG A N 1
ATOM 648 C CA . ARG A 1 89 ? 4.900 17.293 17.833 1.00 92.50 89 ARG A CA 1
ATOM 649 C C . ARG A 1 89 ? 3.899 17.328 18.985 1.00 92.50 89 ARG A C 1
ATOM 651 O O . ARG A 1 89 ? 4.300 17.159 20.130 1.00 92.50 89 ARG A O 1
ATOM 658 N N . ARG A 1 90 ? 2.619 17.555 18.682 1.00 93.56 90 ARG A N 1
ATOM 659 C CA . ARG A 1 90 ? 1.531 17.488 19.662 1.00 93.56 90 ARG A CA 1
ATOM 660 C C . ARG A 1 90 ? 1.128 16.055 19.999 1.00 93.56 90 ARG A C 1
ATOM 662 O O . ARG A 1 90 ? 0.879 15.774 21.159 1.00 93.56 90 ARG A O 1
ATOM 669 N N . LEU A 1 91 ? 1.030 15.181 18.998 1.00 91.56 91 LEU A N 1
ATOM 670 C CA . LEU A 1 91 ? 0.507 13.822 19.163 1.00 91.56 91 LEU A CA 1
ATOM 671 C C . LEU A 1 91 ? 1.543 12.849 19.748 1.00 91.56 91 LEU A C 1
ATOM 673 O O . LEU A 1 91 ? 1.213 12.016 20.588 1.00 91.56 91 LEU A O 1
ATOM 677 N N . ALA A 1 92 ? 2.798 12.946 19.308 1.00 91.56 92 ALA A N 1
ATOM 678 C CA . ALA A 1 92 ? 3.847 11.981 19.626 1.00 91.56 92 ALA A CA 1
ATOM 679 C C . ALA A 1 92 ? 4.132 11.804 21.133 1.00 91.56 92 ALA A C 1
ATOM 681 O O . ALA A 1 92 ? 4.315 10.656 21.532 1.00 91.56 92 ALA A O 1
ATOM 682 N N . PRO A 1 93 ? 4.147 12.854 21.985 1.00 94.56 93 PRO A N 1
ATOM 683 C CA . PRO A 1 93 ? 4.403 12.695 23.422 1.00 94.56 93 PRO A CA 1
ATOM 684 C C . PRO A 1 93 ? 3.355 11.852 24.159 1.00 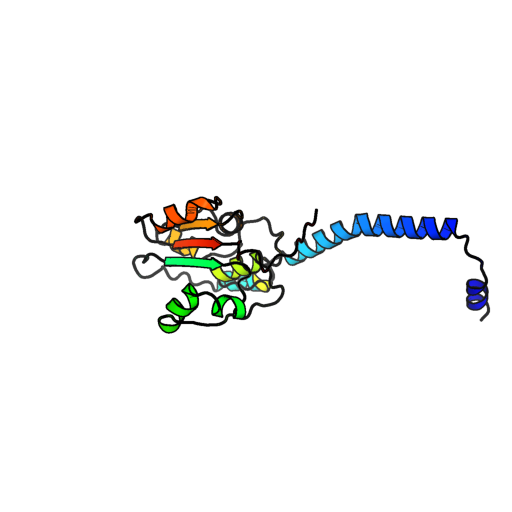94.56 93 PRO A C 1
ATOM 686 O O . PRO A 1 93 ? 3.665 11.245 25.178 1.00 94.56 93 PRO A O 1
ATOM 689 N N . GLU A 1 94 ? 2.128 11.811 23.641 1.00 95.06 94 GLU A N 1
ATOM 690 C CA . GLU A 1 94 ? 1.002 11.064 24.215 1.00 95.06 94 GLU A CA 1
ATOM 691 C C . GLU A 1 94 ? 0.787 9.710 23.514 1.00 95.06 94 GLU A C 1
ATOM 693 O O . GLU A 1 94 ? -0.166 8.993 23.811 1.00 95.06 94 GLU A O 1
ATOM 698 N N . SER A 1 95 ? 1.663 9.352 22.569 1.00 93.19 95 SER A N 1
ATOM 699 C CA . SER A 1 95 ? 1.503 8.189 21.695 1.00 93.19 95 SER A CA 1
ATOM 700 C C . SER A 1 95 ? 2.616 7.165 21.878 1.00 93.19 95 SER A C 1
ATOM 702 O O . SER A 1 95 ? 3.763 7.493 22.183 1.00 93.19 95 SER A O 1
ATOM 704 N N . VAL A 1 96 ? 2.305 5.901 21.584 1.00 93.56 96 VAL A N 1
ATOM 705 C CA . VAL A 1 96 ? 3.341 4.890 21.354 1.00 93.56 96 VAL A CA 1
ATOM 706 C C . VAL A 1 96 ? 3.964 5.163 19.990 1.00 93.56 96 VAL A C 1
ATOM 708 O O . VAL A 1 96 ? 3.271 5.188 18.974 1.00 93.56 96 VAL A O 1
ATOM 711 N N . THR A 1 97 ? 5.276 5.381 19.968 1.00 90.81 97 THR A N 1
ATOM 712 C CA . THR A 1 97 ? 6.024 5.657 18.739 1.00 90.81 97 THR A CA 1
ATOM 713 C C . THR A 1 97 ? 7.087 4.592 18.511 1.00 90.81 97 THR A C 1
ATOM 715 O O . THR A 1 97 ? 7.643 4.028 19.451 1.00 90.81 97 THR A O 1
ATOM 718 N N . GLY A 1 98 ? 7.363 4.301 17.243 1.00 87.56 98 GLY A N 1
ATOM 719 C CA . GLY A 1 98 ? 8.348 3.307 16.842 1.00 87.56 98 GLY A CA 1
ATOM 720 C C . GLY A 1 98 ? 8.803 3.528 1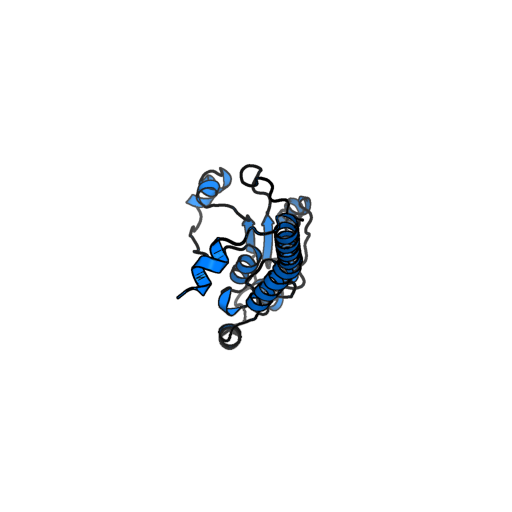5.407 1.00 87.56 98 GLY A C 1
ATOM 721 O O . GLY A 1 98 ? 8.204 4.300 14.658 1.00 87.56 98 GLY A O 1
ATOM 722 N N . THR A 1 99 ? 9.885 2.856 15.031 1.00 85.19 99 THR A N 1
ATOM 723 C CA . THR A 1 99 ? 10.403 2.846 13.662 1.00 85.19 99 THR A CA 1
ATOM 724 C C . THR A 1 99 ? 10.381 1.427 13.133 1.00 85.19 99 THR A C 1
ATOM 726 O O . THR A 1 99 ? 10.918 0.529 13.779 1.00 85.19 99 THR A O 1
ATOM 729 N N . VAL A 1 100 ? 9.802 1.243 11.951 1.00 77.25 100 VAL A N 1
ATOM 730 C CA . VAL A 1 100 ? 9.831 -0.025 11.222 1.00 77.25 100 VAL A CA 1
ATOM 731 C C . VAL A 1 100 ? 10.887 0.102 10.130 1.00 77.25 100 VAL A C 1
ATOM 733 O O . VAL A 1 100 ? 10.855 1.054 9.351 1.00 77.25 100 VAL A O 1
ATOM 736 N N . ALA A 1 101 ? 11.854 -0.815 10.113 1.00 78.06 101 ALA A N 1
ATOM 737 C CA . ALA A 1 101 ? 12.799 -0.915 9.010 1.00 78.06 101 ALA A CA 1
ATOM 738 C C . ALA A 1 101 ? 12.095 -1.562 7.814 1.00 78.06 101 ALA A C 1
ATOM 740 O O . ALA A 1 101 ? 11.348 -2.525 7.981 1.00 78.06 101 ALA A O 1
ATOM 741 N N . LEU A 1 102 ? 12.316 -1.005 6.628 1.00 69.56 102 LEU A N 1
ATOM 742 C CA . LEU A 1 102 ? 11.793 -1.547 5.384 1.00 69.56 102 LEU A CA 1
ATOM 743 C C . LEU A 1 102 ? 12.914 -2.286 4.671 1.00 69.56 102 LEU A C 1
ATOM 745 O O . LEU A 1 102 ? 13.983 -1.713 4.462 1.00 69.56 102 LEU A O 1
ATOM 749 N N . ASP A 1 103 ? 12.652 -3.530 4.288 1.00 71.56 103 ASP A N 1
ATOM 750 C CA . ASP A 1 103 ? 13.546 -4.255 3.396 1.00 71.56 103 ASP A CA 1
ATOM 751 C C . ASP A 1 103 ? 13.503 -3.632 1.998 1.00 71.56 103 ASP A C 1
ATOM 753 O O . ASP A 1 103 ? 12.463 -3.147 1.538 1.00 71.56 103 ASP A O 1
ATOM 757 N N . GLU A 1 104 ? 14.646 -3.635 1.313 1.00 72.94 104 GLU A N 1
ATOM 758 C CA . GLU A 1 104 ? 14.719 -3.128 -0.053 1.00 72.94 104 GLU A CA 1
ATOM 759 C C . GLU A 1 104 ? 14.060 -4.111 -1.046 1.00 72.94 104 GLU A C 1
ATOM 761 O O . GLU A 1 104 ? 14.290 -5.324 -0.973 1.00 72.94 104 GLU A O 1
ATOM 766 N N . PRO A 1 105 ? 13.298 -3.610 -2.037 1.00 71.19 105 PRO A N 1
ATOM 767 C CA . PRO A 1 105 ? 13.151 -2.199 -2.371 1.00 71.19 105 PRO A CA 1
ATOM 768 C C . PRO A 1 105 ? 12.078 -1.475 -1.529 1.00 71.19 105 PRO A C 1
ATOM 770 O O . PRO A 1 105 ? 10.974 -1.979 -1.310 1.00 71.19 105 PRO A O 1
ATOM 773 N N . THR A 1 106 ? 12.369 -0.234 -1.132 1.00 79.00 106 THR A N 1
ATOM 774 C CA . THR A 1 106 ? 11.451 0.669 -0.404 1.00 79.00 106 THR A CA 1
ATOM 775 C C . THR A 1 106 ? 10.338 1.247 -1.295 1.00 79.00 106 THR A C 1
ATOM 777 O O . THR A 1 106 ? 10.155 2.455 -1.431 1.00 79.00 106 THR A O 1
ATOM 780 N N . LEU A 1 107 ? 9.573 0.367 -1.944 1.00 85.19 107 LEU A N 1
ATOM 781 C CA . LEU A 1 107 ? 8.471 0.728 -2.833 1.00 85.19 107 LEU A CA 1
ATOM 782 C C . LEU A 1 107 ? 7.134 0.771 -2.089 1.00 85.19 107 LEU A C 1
ATOM 784 O O . LEU A 1 107 ? 6.802 -0.128 -1.315 1.00 85.19 107 LEU A O 1
ATOM 788 N N . SER A 1 108 ? 6.328 1.781 -2.420 1.00 88.31 108 SER A N 1
ATOM 789 C CA . SER A 1 108 ? 4.997 2.028 -1.860 1.00 88.31 108 SER A CA 1
ATOM 790 C C . SER A 1 108 ? 4.108 0.782 -1.845 1.00 88.31 108 SER A C 1
ATOM 792 O O . SER A 1 108 ? 3.658 0.353 -0.787 1.00 88.31 108 SER A O 1
ATOM 794 N N . ARG A 1 109 ? 3.857 0.147 -2.998 1.00 88.12 109 ARG A N 1
ATOM 795 C CA . ARG A 1 109 ? 2.850 -0.918 -3.063 1.00 88.12 109 ARG A CA 1
ATOM 796 C C . ARG A 1 109 ? 3.259 -2.219 -2.351 1.00 88.12 109 ARG A C 1
ATOM 798 O O . ARG A 1 109 ? 2.432 -2.740 -1.602 1.00 88.12 109 ARG A O 1
ATOM 805 N N . PRO A 1 110 ? 4.498 -2.724 -2.511 1.00 88.19 110 PRO A N 1
ATOM 806 C CA . PRO A 1 110 ? 5.040 -3.793 -1.668 1.00 88.19 110 PRO A CA 1
ATOM 807 C C . PRO A 1 110 ? 4.929 -3.506 -0.169 1.00 88.19 110 PRO A C 1
ATOM 809 O O . PRO A 1 110 ? 4.550 -4.384 0.606 1.00 88.19 110 PRO A O 1
ATOM 812 N N . TYR A 1 111 ? 5.194 -2.263 0.244 1.00 88.69 111 TYR A N 1
ATOM 813 C CA . TYR A 1 111 ? 5.083 -1.881 1.645 1.00 88.69 111 TYR A CA 1
ATOM 814 C C . TYR A 1 111 ? 3.641 -1.903 2.153 1.00 88.69 111 TYR A C 1
ATOM 816 O O . TYR A 1 111 ? 3.383 -2.448 3.221 1.00 88.69 111 TYR A O 1
ATOM 824 N N . TYR A 1 112 ? 2.685 -1.369 1.391 1.00 89.62 112 TYR A N 1
ATOM 825 C CA . TYR A 1 112 ? 1.277 -1.390 1.797 1.00 89.62 112 TYR A CA 1
ATOM 826 C C . TYR A 1 112 ? 0.785 -2.828 1.962 1.00 89.62 112 TYR A C 1
ATOM 828 O O . TYR A 1 112 ? 0.149 -3.155 2.959 1.00 89.62 112 TYR A O 1
ATOM 836 N N . HIS A 1 113 ? 1.159 -3.713 1.034 1.00 90.19 113 HIS A N 1
ATOM 837 C CA . HIS A 1 113 ? 0.865 -5.134 1.160 1.00 90.19 113 HIS A CA 1
ATOM 838 C C . HIS A 1 113 ? 1.393 -5.703 2.483 1.00 90.19 113 HIS A C 1
ATOM 840 O O . HIS A 1 113 ? 0.624 -6.293 3.245 1.00 90.19 113 HIS A O 1
ATOM 846 N N . ALA A 1 114 ? 2.681 -5.507 2.775 1.00 90.06 114 ALA A N 1
ATOM 847 C CA . ALA A 1 114 ? 3.302 -6.004 3.999 1.00 90.06 114 ALA A CA 1
ATOM 848 C C . ALA A 1 114 ? 2.664 -5.401 5.262 1.00 90.06 114 ALA A C 1
ATOM 850 O O . ALA A 1 114 ? 2.405 -6.126 6.217 1.00 90.06 114 ALA A O 1
ATOM 851 N N . LEU A 1 115 ? 2.327 -4.108 5.248 1.00 90.06 115 LEU A N 1
ATOM 852 C CA . LEU A 1 115 ? 1.690 -3.411 6.366 1.00 90.06 115 LEU A CA 1
ATOM 853 C C . LEU A 1 115 ? 0.337 -4.028 6.745 1.00 90.06 115 LEU A C 1
ATOM 855 O O . LEU A 1 115 ? 0.050 -4.196 7.928 1.00 90.06 115 LEU A O 1
ATOM 859 N N . PHE A 1 116 ? -0.497 -4.366 5.757 1.00 91.31 116 PHE A N 1
ATOM 860 C CA . PHE A 1 116 ? -1.850 -4.869 6.018 1.00 91.31 116 PHE A CA 1
ATOM 861 C C . PHE A 1 116 ? -1.947 -6.395 6.107 1.00 91.31 116 PHE A C 1
ATOM 863 O O . PHE A 1 116 ? -2.965 -6.884 6.589 1.00 91.31 116 PHE A O 1
ATOM 870 N N . THR A 1 117 ? -0.933 -7.146 5.666 1.00 89.88 117 THR A N 1
ATOM 871 C CA . THR A 1 117 ? -0.924 -8.627 5.709 1.00 89.88 117 THR A CA 1
ATOM 872 C C . THR A 1 117 ? 0.082 -9.205 6.705 1.00 89.88 117 THR A C 1
ATOM 874 O O . THR A 1 117 ? -0.034 -10.364 7.088 1.00 89.88 117 THR A O 1
ATOM 877 N N . GLY A 1 118 ? 1.092 -8.430 7.108 1.00 89.06 118 GLY A N 1
ATOM 878 C CA . GLY A 1 118 ? 2.244 -8.916 7.870 1.00 89.06 118 GLY A CA 1
ATOM 879 C C . GLY A 1 118 ? 3.207 -9.795 7.062 1.00 89.06 118 GLY A C 1
ATOM 880 O O . GLY A 1 118 ? 4.183 -10.289 7.620 1.00 89.06 118 GLY A O 1
ATOM 881 N N . VAL A 1 119 ? 2.957 -10.005 5.764 1.00 88.00 119 VAL A N 1
ATOM 882 C CA . VAL A 1 119 ? 3.765 -10.890 4.918 1.00 88.00 119 VAL A CA 1
ATOM 883 C C . VAL A 1 119 ? 4.847 -10.081 4.196 1.00 88.00 119 VAL A C 1
ATOM 885 O O . VAL A 1 119 ? 4.507 -9.138 3.470 1.00 88.00 119 VAL A O 1
ATOM 888 N N . PRO A 1 120 ? 6.136 -10.443 4.342 1.00 86.69 120 PRO A N 1
ATOM 889 C CA . PRO A 1 120 ? 7.229 -9.698 3.734 1.00 86.69 120 PRO A CA 1
ATOM 890 C C . PRO A 1 120 ? 7.222 -9.798 2.200 1.00 86.69 120 PRO A C 1
ATOM 892 O O . PRO A 1 120 ? 6.565 -10.650 1.586 1.00 86.69 120 PRO A O 1
ATOM 895 N N . GLN A 1 121 ? 7.924 -8.865 1.556 1.00 85.56 121 GLN A N 1
ATOM 896 C CA . GLN A 1 121 ? 7.888 -8.689 0.099 1.00 85.56 121 GLN A CA 1
ATOM 897 C C . GLN A 1 121 ? 8.464 -9.902 -0.652 1.00 85.56 121 GLN A C 1
ATOM 899 O O . GLN A 1 121 ? 7.952 -10.300 -1.699 1.00 85.56 121 GLN A O 1
ATOM 904 N N . ASP A 1 122 ? 9.523 -10.501 -0.111 1.00 82.50 122 ASP A N 1
ATOM 905 C CA . ASP A 1 122 ? 10.190 -11.681 -0.658 1.00 82.50 122 ASP A CA 1
ATOM 906 C C . ASP A 1 122 ? 9.307 -12.936 -0.597 1.00 82.50 122 ASP A C 1
ATOM 908 O O . ASP A 1 122 ? 9.303 -13.722 -1.544 1.00 82.50 122 ASP A O 1
ATOM 912 N N . ALA A 1 123 ? 8.513 -13.095 0.463 1.00 85.19 123 ALA A N 1
ATOM 913 C CA . ALA A 1 123 ? 7.586 -14.209 0.627 1.00 85.19 123 ALA A CA 1
ATOM 914 C C . ALA A 1 123 ? 6.310 -14.041 -0.210 1.00 85.19 123 ALA A C 1
ATOM 916 O O . ALA A 1 123 ? 5.847 -14.996 -0.828 1.00 85.19 123 ALA A O 1
ATOM 917 N N . SER A 1 124 ? 5.749 -12.829 -0.256 1.00 85.75 124 SER A N 1
ATOM 918 C CA . SER A 1 124 ? 4.460 -12.563 -0.918 1.00 85.75 124 SER A CA 1
ATOM 919 C C . SER A 1 124 ? 4.525 -12.506 -2.443 1.00 85.75 124 SER A C 1
ATOM 921 O O . SER A 1 124 ? 3.507 -12.696 -3.115 1.00 85.75 124 SER A O 1
ATOM 923 N N . GLY A 1 125 ? 5.695 -12.190 -3.004 1.00 84.69 125 GLY A N 1
ATOM 924 C CA . GLY A 1 125 ? 5.819 -11.869 -4.423 1.00 84.69 125 GLY A CA 1
ATOM 925 C C . GLY A 1 125 ? 5.170 -10.533 -4.800 1.00 84.69 125 GLY A C 1
ATOM 926 O O . GLY A 1 125 ? 4.960 -10.276 -5.975 1.00 84.69 125 GLY A O 1
ATOM 927 N N . VAL A 1 126 ? 4.832 -9.655 -3.850 1.00 87.50 126 VAL A N 1
ATOM 928 C CA . VAL A 1 126 ? 4.457 -8.267 -4.166 1.00 87.50 126 VAL A CA 1
ATOM 929 C C . VAL A 1 126 ? 5.717 -7.421 -4.045 1.00 87.50 126 VAL A C 1
ATOM 931 O O . VAL A 1 126 ? 6.010 -6.905 -2.972 1.00 87.50 126 VAL A O 1
ATOM 934 N N . ARG A 1 127 ? 6.502 -7.317 -5.127 1.00 86.56 127 ARG A N 1
ATOM 935 C CA . ARG A 1 127 ? 7.857 -6.720 -5.098 1.00 86.56 127 ARG A CA 1
ATOM 936 C C . ARG A 1 127 ? 8.012 -5.490 -5.983 1.00 86.56 127 ARG A C 1
ATOM 938 O O . ARG A 1 127 ? 9.068 -4.863 -5.993 1.00 86.56 127 ARG A O 1
ATOM 945 N N . SER A 1 128 ? 6.965 -5.116 -6.714 1.00 85.38 128 SER A N 1
ATOM 946 C CA . SER A 1 128 ? 6.962 -3.945 -7.586 1.00 85.38 128 SER A CA 1
ATOM 947 C C . SER A 1 128 ? 5.722 -3.068 -7.395 1.00 85.38 128 SER A C 1
ATOM 949 O O . SER A 1 128 ? 4.682 -3.523 -6.918 1.00 85.38 128 SER A O 1
ATOM 951 N N . ASN A 1 129 ? 5.797 -1.819 -7.876 1.00 86.06 129 ASN A N 1
ATOM 952 C CA . ASN A 1 129 ? 4.637 -0.942 -8.102 1.00 86.06 129 ASN A CA 1
ATOM 953 C C . ASN A 1 129 ? 3.879 -1.272 -9.412 1.00 86.06 129 ASN A C 1
ATOM 955 O O . ASN A 1 129 ? 2.879 -0.626 -9.723 1.00 86.06 129 ASN A O 1
ATOM 959 N N . ARG A 1 130 ? 4.228 -2.365 -10.124 1.00 83.06 130 ARG A N 1
ATOM 960 C CA . ARG A 1 130 ? 3.493 -2.881 -11.304 1.00 83.06 130 ARG A CA 1
ATOM 961 C C . ARG A 1 130 ? 2.589 -4.122 -11.102 1.00 83.06 130 ARG A C 1
ATOM 963 O O . ARG A 1 130 ? 1.612 -4.220 -11.826 1.00 83.06 130 ARG A O 1
ATOM 970 N N . PHE A 1 131 ? 2.809 -4.974 -10.091 1.00 81.25 131 PHE A N 1
ATOM 971 C CA . PHE A 1 131 ? 1.819 -5.921 -9.507 1.00 81.25 131 PHE A CA 1
ATOM 972 C C . PHE A 1 131 ? 0.333 -5.480 -9.602 1.00 81.25 131 PHE A C 1
ATOM 974 O O . PHE A 1 131 ? -0.168 -4.669 -8.829 1.00 81.25 131 PHE A O 1
ATOM 981 N N . GLY A 1 132 ? -0.401 -6.029 -10.567 1.00 72.69 132 GLY A N 1
ATOM 982 C CA . GLY A 1 132 ? -1.756 -5.573 -10.903 1.00 72.69 132 GLY A CA 1
ATOM 983 C C . GLY A 1 132 ? -2.903 -6.391 -10.303 1.00 72.69 132 GLY A C 1
ATOM 984 O O . GLY A 1 132 ? -4.056 -6.119 -10.625 1.00 72.69 132 GLY A O 1
ATOM 985 N N . SER A 1 133 ? -2.619 -7.413 -9.494 1.00 74.56 133 SER A N 1
ATOM 986 C CA . SER A 1 133 ? -3.627 -8.361 -9.000 1.00 74.56 133 SER A CA 1
ATOM 987 C C . SER A 1 133 ? -4.025 -8.118 -7.542 1.00 74.56 133 SER A C 1
ATOM 989 O O . SER A 1 133 ? -3.399 -7.334 -6.830 1.00 74.56 133 SER A O 1
ATOM 991 N N . ARG A 1 134 ? -5.057 -8.834 -7.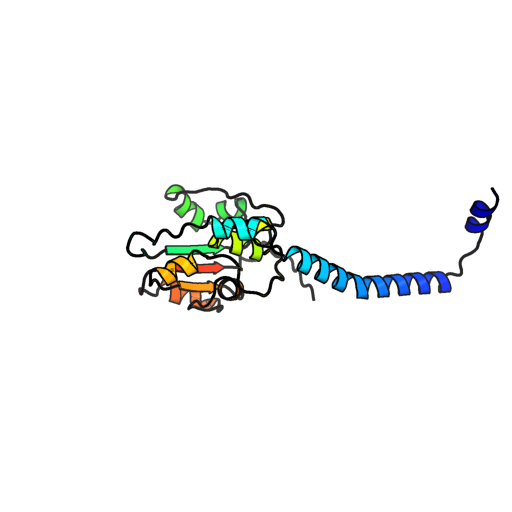075 1.00 78.38 134 ARG A N 1
ATOM 992 C CA . ARG A 1 134 ? -5.354 -8.955 -5.641 1.00 78.38 134 ARG A CA 1
ATOM 993 C C . ARG A 1 134 ? -4.148 -9.560 -4.909 1.00 78.38 134 ARG A C 1
ATOM 995 O O . ARG A 1 134 ? -3.454 -10.419 -5.459 1.00 78.38 134 ARG A O 1
ATOM 1002 N N . ALA A 1 135 ? -3.911 -9.110 -3.682 1.00 74.44 135 ALA A N 1
ATOM 1003 C CA . ALA A 1 135 ? -2.928 -9.701 -2.786 1.00 74.44 135 ALA A CA 1
ATOM 1004 C C . ALA A 1 135 ? -3.267 -11.174 -2.495 1.00 74.44 135 ALA A C 1
ATOM 1006 O O . ALA A 1 135 ? -4.437 -11.539 -2.390 1.00 74.44 135 ALA A O 1
ATOM 1007 N N . ARG A 1 136 ? -2.240 -12.022 -2.368 1.00 76.94 136 ARG A N 1
ATOM 1008 C CA . ARG A 1 136 ? -2.382 -13.481 -2.173 1.00 76.94 136 ARG A CA 1
ATOM 1009 C C . ARG A 1 136 ? -2.565 -13.895 -0.710 1.00 76.94 136 ARG A C 1
ATOM 1011 O O . ARG A 1 136 ? -2.656 -15.087 -0.428 1.00 76.94 136 ARG A O 1
ATOM 1018 N N . HIS A 1 137 ? -2.555 -12.936 0.207 1.00 86.19 137 HIS A N 1
ATOM 1019 C CA . HIS A 1 137 ? -2.567 -13.169 1.645 1.00 86.19 137 HIS A CA 1
ATOM 1020 C C . HIS A 1 137 ? -3.707 -12.399 2.293 1.00 86.19 137 HIS A C 1
ATOM 1022 O O . HIS A 1 137 ? -4.011 -11.277 1.879 1.00 86.19 137 HIS A O 1
ATOM 1028 N N . ASP A 1 138 ? -4.296 -13.008 3.319 1.00 88.00 138 ASP A N 1
ATOM 1029 C CA . ASP A 1 138 ? -5.314 -12.368 4.138 1.00 88.00 138 ASP A CA 1
ATOM 1030 C C . ASP A 1 138 ? -4.751 -11.095 4.756 1.00 88.00 138 ASP A C 1
ATOM 1032 O O . ASP A 1 138 ? -3.681 -11.077 5.370 1.00 88.00 138 ASP A O 1
ATOM 1036 N N . SER A 1 139 ? -5.492 -10.012 4.585 1.00 9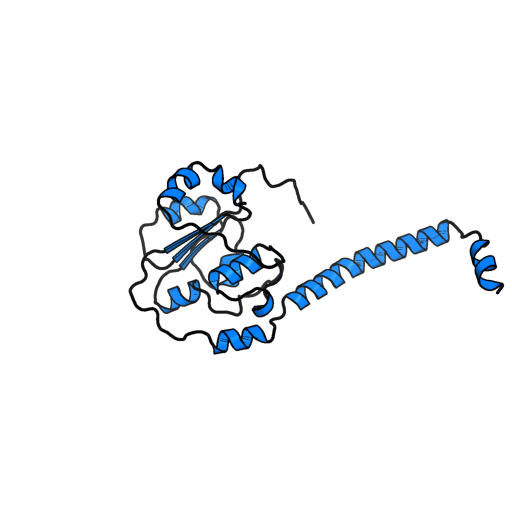0.12 139 SER A N 1
ATOM 1037 C CA . SER A 1 139 ? -5.183 -8.735 5.203 1.00 90.12 139 SER A CA 1
ATOM 1038 C C . SER A 1 139 ? -6.012 -8.519 6.463 1.00 90.12 139 SER A C 1
ATOM 1040 O O . SER A 1 139 ? -7.080 -9.105 6.634 1.00 90.12 139 SER A O 1
ATOM 1042 N N . VAL A 1 140 ? -5.595 -7.589 7.321 1.00 89.25 140 VAL A N 1
ATOM 1043 C CA . VAL A 1 140 ? -6.426 -7.109 8.438 1.00 89.25 140 VAL A CA 1
ATOM 1044 C C . VAL A 1 140 ? -7.803 -6.630 7.959 1.00 89.25 140 VAL A C 1
ATOM 1046 O O . VAL A 1 140 ? -8.784 -6.794 8.674 1.00 89.25 140 VAL A O 1
ATOM 1049 N N . MET A 1 141 ? -7.914 -6.123 6.725 1.00 89.62 141 MET A N 1
ATOM 1050 C CA . MET A 1 141 ? -9.201 -5.760 6.127 1.00 89.62 141 MET A CA 1
ATOM 1051 C C . MET A 1 141 ? -10.088 -6.989 5.905 1.00 89.62 141 MET A C 1
ATOM 1053 O O . MET A 1 141 ? -11.284 -6.941 6.177 1.00 89.62 141 MET A O 1
ATOM 1057 N N . ASP A 1 142 ? -9.519 -8.102 5.440 1.00 88.00 142 ASP A N 1
ATOM 1058 C CA . ASP A 1 142 ? -10.248 -9.366 5.299 1.00 88.00 142 ASP A CA 1
ATOM 1059 C C . ASP A 1 142 ? -10.688 -9.896 6.668 1.00 88.00 142 ASP A C 1
ATOM 1061 O O . ASP A 1 142 ? -11.833 -10.315 6.821 1.00 88.00 142 ASP A O 1
ATOM 1065 N N . ARG A 1 143 ? -9.833 -9.779 7.694 1.00 86.94 143 ARG A N 1
ATOM 1066 C CA . ARG A 1 143 ? -10.161 -10.191 9.070 1.00 86.94 143 ARG A CA 1
ATOM 1067 C C . ARG A 1 143 ? -11.271 -9.337 9.688 1.00 86.94 143 ARG A C 1
ATOM 1069 O O . ARG A 1 143 ? -12.156 -9.883 10.339 1.00 86.94 143 ARG A O 1
ATOM 1076 N N . VAL A 1 144 ? -11.269 -8.025 9.447 1.00 87.06 144 VAL A N 1
ATOM 1077 C CA . VAL A 1 144 ? -12.347 -7.119 9.881 1.00 87.06 144 VAL A CA 1
ATOM 1078 C C . 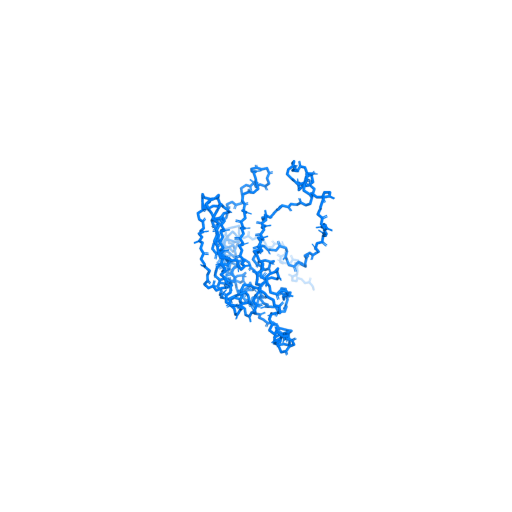VAL A 1 144 ? -13.669 -7.498 9.217 1.00 87.06 144 VAL A C 1
ATOM 1080 O O . VAL A 1 144 ? -14.674 -7.634 9.911 1.00 87.06 144 VAL A O 1
ATOM 1083 N N . ARG A 1 145 ? -13.670 -7.748 7.902 1.00 86.19 145 ARG A N 1
ATOM 1084 C CA . ARG A 1 145 ? -14.876 -8.192 7.183 1.00 86.19 145 ARG A CA 1
ATOM 1085 C C . ARG A 1 145 ? -15.369 -9.552 7.670 1.00 86.19 145 ARG A C 1
ATOM 1087 O O . ARG A 1 145 ? -16.567 -9.725 7.863 1.00 86.19 145 ARG A O 1
ATOM 1094 N N . ALA A 1 146 ? -14.463 -10.499 7.912 1.00 84.56 146 ALA A N 1
ATOM 1095 C CA . ALA A 1 146 ? -14.803 -11.813 8.457 1.00 84.56 146 ALA A CA 1
ATOM 1096 C C . ALA A 1 146 ? -15.425 -11.722 9.863 1.00 84.56 146 ALA A C 1
ATOM 1098 O O . ALA A 1 146 ? -16.261 -12.547 10.220 1.00 84.56 146 ALA A O 1
ATOM 1099 N N . ALA A 1 147 ? -15.069 -10.691 10.636 1.00 83.50 147 ALA A N 1
ATOM 1100 C CA . ALA A 1 147 ? -15.679 -10.374 11.926 1.00 83.50 147 ALA A CA 1
ATOM 1101 C C . ALA A 1 147 ? -17.028 -9.629 11.819 1.00 83.50 147 ALA A C 1
ATOM 1103 O O . ALA A 1 147 ? -17.600 -9.262 12.844 1.00 83.50 147 ALA A O 1
ATOM 1104 N N . GLY A 1 148 ? -17.522 -9.360 10.605 1.00 83.56 148 GLY A N 1
ATOM 1105 C CA . GLY A 1 148 ? -18.734 -8.571 10.361 1.00 83.56 148 GLY A CA 1
ATOM 1106 C C . GLY A 1 148 ? -18.538 -7.052 10.442 1.00 83.56 148 GLY A C 1
ATOM 1107 O O . GLY A 1 148 ? -19.522 -6.318 10.457 1.00 83.56 148 GLY A O 1
ATOM 1108 N N . GLY A 1 149 ? -17.292 -6.572 10.510 1.00 84.88 149 GLY A N 1
ATOM 1109 C CA . GLY A 1 149 ? -16.965 -5.147 10.508 1.00 84.88 149 GLY A CA 1
ATOM 1110 C C . GLY A 1 149 ? -16.903 -4.550 9.101 1.00 84.88 149 GLY A C 1
ATOM 1111 O O . GLY A 1 149 ? -16.621 -5.236 8.116 1.00 84.88 149 GLY A O 1
ATOM 1112 N N . GLU A 1 150 ? -17.118 -3.239 9.009 1.00 86.44 150 GLU A N 1
ATOM 1113 C CA . GLU A 1 150 ? -17.010 -2.496 7.752 1.00 86.44 150 GLU A CA 1
ATOM 1114 C C . GLU A 1 150 ? -15.583 -1.985 7.513 1.00 86.44 150 GLU A C 1
ATOM 1116 O O . GLU A 1 150 ? -14.876 -1.581 8.441 1.00 86.44 150 GLU A O 1
ATOM 1121 N N . VAL A 1 151 ? -15.161 -2.000 6.245 1.00 88.56 151 VAL A N 1
ATOM 1122 C CA . VAL A 1 151 ? -13.869 -1.460 5.808 1.00 88.56 151 VAL A CA 1
ATOM 1123 C C . VAL A 1 151 ? -14.099 -0.342 4.802 1.00 88.56 151 VAL A C 1
ATOM 1125 O O . VAL A 1 151 ? -14.635 -0.580 3.713 1.00 88.56 151 VAL A O 1
ATOM 1128 N N . THR A 1 152 ? -13.601 0.843 5.141 1.00 88.88 152 THR A N 1
ATOM 1129 C CA . THR A 1 152 ? -13.602 2.023 4.273 1.00 88.88 152 THR A CA 1
ATOM 1130 C C . THR A 1 152 ? -12.171 2.415 3.949 1.00 88.88 152 THR A C 1
ATOM 1132 O O . THR A 1 152 ? -11.325 2.507 4.839 1.00 88.88 152 THR A O 1
ATOM 1135 N N . VAL A 1 153 ? -11.890 2.655 2.670 1.00 88.56 153 VAL A N 1
ATOM 1136 C CA . VAL A 1 153 ? -10.584 3.123 2.202 1.00 88.56 153 VAL A CA 1
ATOM 1137 C C . VAL A 1 153 ? -10.760 4.442 1.465 1.00 88.56 153 VAL A C 1
ATOM 1139 O O . VAL A 1 153 ? -11.442 4.506 0.442 1.00 88.56 153 VAL A O 1
ATOM 1142 N N . VAL A 1 154 ? -10.094 5.476 1.968 1.00 87.75 154 VAL A N 1
ATOM 1143 C CA . VAL A 1 154 ? -9.944 6.769 1.306 1.00 87.75 154 VAL A CA 1
ATOM 1144 C C . VAL A 1 154 ? -8.500 6.899 0.868 1.00 87.75 154 VAL A C 1
ATOM 1146 O O . VAL A 1 154 ? -7.610 6.905 1.715 1.00 87.75 154 VAL A O 1
ATOM 1149 N N . ALA A 1 155 ? -8.248 6.977 -0.432 1.00 84.25 155 ALA A N 1
ATOM 1150 C CA . ALA A 1 155 ? -6.887 7.024 -0.951 1.00 84.25 155 ALA A CA 1
ATOM 1151 C C . ALA A 1 155 ? -6.714 8.167 -1.939 1.00 84.25 155 ALA A C 1
ATOM 1153 O O . ALA A 1 155 ? -7.453 8.290 -2.900 1.00 84.25 155 ALA A O 1
ATOM 1154 N N . GLU A 1 156 ? -5.731 9.024 -1.729 1.00 82.94 156 GLU A N 1
ATOM 1155 C CA . GLU A 1 156 ? -5.561 10.204 -2.560 1.00 82.94 156 GLU A CA 1
ATOM 1156 C C . GLU A 1 156 ? -5.058 9.838 -3.970 1.00 82.94 156 GLU A C 1
ATOM 1158 O O . GLU A 1 156 ? -3.860 9.679 -4.196 1.00 82.94 156 GLU A O 1
ATOM 1163 N N . GLY A 1 157 ? -5.975 9.705 -4.936 1.00 78.31 157 GLY A N 1
ATOM 1164 C CA . GLY A 1 157 ? -5.644 9.448 -6.342 1.00 78.31 157 GLY A CA 1
ATOM 1165 C C . GLY A 1 157 ? -5.019 8.076 -6.632 1.00 78.31 157 GLY A C 1
ATOM 1166 O O . GLY A 1 157 ? -4.510 7.872 -7.735 1.00 78.31 157 GLY A O 1
ATOM 1167 N N . LEU A 1 158 ? -5.046 7.138 -5.677 1.00 81.88 158 LEU A N 1
ATOM 1168 C CA . LEU A 1 158 ? -4.465 5.798 -5.808 1.00 81.88 158 LEU A CA 1
ATOM 1169 C C . LEU A 1 158 ? -5.397 4.709 -5.260 1.00 81.88 158 LEU A C 1
ATOM 1171 O O . LEU A 1 158 ? -5.406 4.399 -4.075 1.00 81.88 158 LEU A O 1
ATOM 1175 N N . ASP A 1 159 ? -6.068 3.987 -6.149 1.00 82.69 159 ASP A N 1
ATOM 1176 C CA . ASP A 1 159 ? -6.962 2.868 -5.810 1.00 82.69 159 ASP A CA 1
ATOM 1177 C C . ASP A 1 159 ? -6.238 1.562 -5.415 1.00 82.69 159 ASP A C 1
ATOM 1179 O O . ASP A 1 159 ? -6.860 0.504 -5.271 1.00 82.69 159 ASP A O 1
ATOM 1183 N N . TRP A 1 160 ? -4.911 1.598 -5.248 1.00 85.81 160 TRP A N 1
ATOM 1184 C CA . TRP A 1 160 ? -4.065 0.413 -5.052 1.00 85.81 160 TRP A CA 1
ATOM 1185 C C . TRP A 1 160 ? -4.498 -0.417 -3.849 1.00 85.81 160 TRP A C 1
ATOM 1187 O O . TRP A 1 160 ? -4.531 -1.643 -3.924 1.00 85.81 160 TRP A O 1
ATOM 1197 N N . MET A 1 161 ? -4.872 0.257 -2.766 1.00 84.88 161 MET A N 1
ATOM 1198 C CA . MET A 1 161 ? -5.326 -0.363 -1.527 1.00 84.88 161 MET A CA 1
ATOM 1199 C C . MET A 1 161 ? -6.593 -1.196 -1.732 1.00 84.88 161 MET A C 1
ATOM 1201 O O . MET A 1 161 ? -6.649 -2.353 -1.314 1.00 84.88 161 MET A O 1
ATOM 1205 N N . ARG A 1 162 ? -7.580 -0.653 -2.455 1.00 84.06 162 ARG A N 1
ATOM 1206 C CA . ARG A 1 162 ? -8.812 -1.384 -2.781 1.00 84.06 162 ARG A CA 1
ATOM 1207 C C . ARG A 1 162 ? -8.553 -2.524 -3.762 1.00 84.06 162 ARG A C 1
ATOM 1209 O O . ARG A 1 162 ? -9.131 -3.597 -3.623 1.00 84.06 162 ARG A O 1
ATOM 1216 N N . ARG A 1 163 ? -7.651 -2.338 -4.733 1.00 85.06 163 ARG A N 1
ATOM 1217 C CA . ARG A 1 163 ? -7.283 -3.416 -5.668 1.00 85.06 163 ARG A CA 1
ATOM 1218 C C . ARG A 1 163 ? -6.573 -4.580 -4.978 1.00 85.06 163 ARG A C 1
ATOM 1220 O O . ARG A 1 163 ? -6.847 -5.733 -5.301 1.00 85.06 163 ARG A O 1
ATOM 1227 N N . MET A 1 164 ? -5.690 -4.300 -4.020 1.00 87.25 164 MET A N 1
ATOM 1228 C CA . MET A 1 164 ? -4.931 -5.339 -3.320 1.00 87.25 164 MET A CA 1
ATOM 1229 C C . MET A 1 164 ? -5.757 -6.082 -2.271 1.00 87.25 164 MET A C 1
ATOM 1231 O O . MET A 1 164 ? -5.667 -7.305 -2.207 1.00 87.25 164 MET A O 1
ATOM 1235 N N . HIS A 1 165 ? -6.567 -5.376 -1.479 1.00 87.06 165 HIS A N 1
ATOM 1236 C CA . HIS A 1 165 ? -7.210 -5.931 -0.277 1.00 87.06 165 HIS A CA 1
ATOM 1237 C C . HIS A 1 165 ? -8.711 -6.219 -0.445 1.00 87.06 165 HIS A C 1
ATOM 1239 O O . HIS A 1 165 ? -9.443 -6.406 0.532 1.00 87.06 165 HIS A O 1
ATOM 1245 N N . GLY A 1 166 ? -9.178 -6.269 -1.695 1.00 78.06 166 GLY A N 1
ATOM 1246 C CA . GLY A 1 166 ? -10.554 -6.608 -2.032 1.00 78.06 166 GLY A CA 1
ATOM 1247 C C . GLY A 1 166 ? -11.550 -5.457 -1.840 1.00 78.06 166 GLY A C 1
ATOM 1248 O O . GLY A 1 166 ? -11.163 -4.321 -1.560 1.00 78.06 166 GLY A O 1
ATOM 1249 N N . PRO A 1 167 ? -12.855 -5.738 -2.011 1.00 72.38 167 PRO A N 1
ATOM 1250 C CA . PRO A 1 167 ? -13.887 -4.708 -2.030 1.00 72.38 167 PRO A CA 1
ATOM 1251 C C . PRO A 1 167 ? -13.930 -3.951 -0.701 1.00 72.38 167 PRO A C 1
ATOM 1253 O O . PRO A 1 167 ? -14.155 -4.528 0.362 1.00 72.38 167 PRO A O 1
ATOM 1256 N N . ALA A 1 168 ? -13.706 -2.647 -0.762 1.00 75.88 168 ALA A N 1
ATOM 1257 C CA . ALA A 1 168 ? -13.876 -1.725 0.350 1.00 75.88 168 ALA A CA 1
ATOM 1258 C C . ALA A 1 168 ? -14.813 -0.599 -0.088 1.00 75.88 168 ALA A C 1
ATOM 1260 O O . ALA A 1 168 ? -14.828 -0.244 -1.271 1.00 75.88 168 ALA A O 1
ATOM 1261 N N . GLY A 1 169 ? -15.564 -0.043 0.862 1.00 75.25 169 GLY A N 1
ATOM 1262 C CA . GLY A 1 169 ? -16.225 1.243 0.655 1.00 75.25 169 GLY A CA 1
ATOM 1263 C C . GLY A 1 169 ? -15.203 2.382 0.549 1.00 75.25 169 GLY A C 1
ATOM 1264 O O . GLY A 1 169 ? -13.996 2.171 0.708 1.00 75.25 169 GLY A O 1
ATOM 1265 N N . GLY A 1 170 ? -15.686 3.600 0.312 1.00 77.50 170 GLY A N 1
ATOM 1266 C CA . GLY A 1 170 ? -14.862 4.810 0.256 1.00 77.50 170 GLY A CA 1
ATOM 1267 C C . GLY A 1 170 ? -14.552 5.283 -1.165 1.00 77.50 170 GLY A C 1
ATOM 1268 O O . 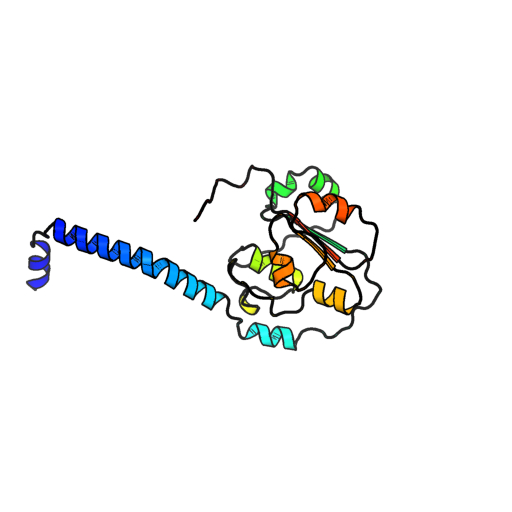GLY A 1 170 ? -15.274 4.976 -2.114 1.00 77.50 170 GLY A O 1
ATOM 1269 N N . SER A 1 171 ? -13.500 6.090 -1.308 1.00 79.56 171 SER A N 1
ATOM 1270 C CA . SER A 1 171 ? -13.266 6.918 -2.497 1.00 79.56 171 SER A CA 1
ATOM 1271 C C . SER A 1 171 ? -11.780 7.165 -2.750 1.00 79.56 171 SER A C 1
ATOM 1273 O O . SER A 1 171 ? -10.985 7.177 -1.812 1.00 79.56 171 SER A O 1
ATOM 1275 N N . ASP A 1 172 ? -11.407 7.407 -4.012 1.00 79.31 172 ASP A N 1
ATOM 1276 C CA . ASP A 1 172 ? -10.076 7.944 -4.343 1.00 79.31 172 ASP A CA 1
ATOM 1277 C C . ASP A 1 172 ? -10.032 9.476 -4.417 1.00 79.31 172 ASP A C 1
ATOM 1279 O O . ASP A 1 172 ? -8.998 10.085 -4.712 1.00 79.31 172 ASP A O 1
ATOM 1283 N N . ALA A 1 173 ? -11.189 10.116 -4.241 1.00 72.88 173 ALA A N 1
ATOM 1284 C CA . ALA A 1 173 ? -11.294 11.557 -4.331 1.00 72.88 173 ALA A CA 1
ATOM 1285 C C . ALA A 1 173 ? -10.613 12.189 -3.117 1.00 72.88 173 ALA A C 1
ATOM 1287 O O . ALA A 1 173 ? -10.958 11.896 -1.972 1.00 72.88 173 ALA A O 1
ATOM 1288 N N . ARG A 1 174 ? -9.687 13.112 -3.384 1.00 67.25 174 ARG A N 1
ATOM 1289 C CA . ARG A 1 174 ? -8.966 13.883 -2.364 1.00 67.25 174 ARG A CA 1
ATOM 1290 C C . ARG A 1 174 ? -9.908 14.539 -1.343 1.00 67.25 174 ARG A C 1
ATOM 1292 O O . ARG A 1 174 ? -9.605 14.551 -0.154 1.00 67.25 174 ARG A O 1
ATOM 1299 N N . ASP A 1 175 ? -11.067 15.005 -1.799 1.00 72.38 175 ASP A N 1
ATOM 1300 C CA . ASP A 1 175 ? -12.031 15.753 -0.982 1.00 72.38 175 ASP A CA 1
ATOM 1301 C C . ASP A 1 175 ? -12.949 14.850 -0.136 1.00 72.38 175 ASP A C 1
ATOM 1303 O O . ASP A 1 175 ? -13.671 15.334 0.733 1.00 72.38 175 ASP A O 1
ATOM 1307 N N . ALA A 1 176 ? -12.918 13.527 -0.342 1.00 72.50 176 ALA A N 1
ATOM 1308 C CA . ALA A 1 176 ? -13.732 12.587 0.434 1.00 72.50 176 ALA A CA 1
ATOM 1309 C C . ALA A 1 176 ? -13.223 12.400 1.875 1.00 72.50 176 ALA A C 1
ATOM 1311 O O . ALA A 1 176 ? -13.952 11.902 2.732 1.00 72.50 176 ALA A O 1
ATOM 1312 N N . LEU A 1 177 ? -11.982 12.811 2.158 1.00 71.81 177 LEU A N 1
ATOM 1313 C CA . LEU A 1 177 ? -11.310 12.563 3.430 1.00 71.81 177 LEU A CA 1
ATOM 1314 C C . LEU A 1 177 ? -12.057 13.136 4.639 1.00 71.81 177 LEU A C 1
ATOM 1316 O O . LEU A 1 177 ? -12.280 12.431 5.623 1.00 71.81 177 LEU A O 1
ATOM 1320 N N . GLU A 1 178 ? -12.434 14.412 4.580 1.00 72.81 178 GLU A N 1
ATOM 1321 C CA . GLU A 1 178 ? -13.074 15.090 5.711 1.00 72.81 178 GLU A CA 1
ATOM 1322 C C . GLU A 1 178 ? -14.451 14.492 6.015 1.00 72.81 178 GLU A C 1
ATOM 1324 O O . GLU A 1 178 ? -14.790 14.283 7.181 1.00 72.81 178 GLU A O 1
ATOM 1329 N N . GLY A 1 179 ? -15.210 14.143 4.970 1.00 74.19 179 GLY A N 1
ATOM 1330 C CA . GLY A 1 179 ? -16.520 13.507 5.096 1.00 74.19 179 GLY A CA 1
ATOM 1331 C C . GLY A 1 179 ? -16.448 12.129 5.753 1.00 74.19 179 GLY A C 1
ATOM 1332 O O . GLY A 1 179 ? -17.209 11.850 6.676 1.00 74.19 179 GLY A O 1
ATOM 1333 N N . GLU A 1 180 ? -15.494 11.294 5.341 1.00 75.56 180 GLU A N 1
ATOM 1334 C CA . GLU A 1 180 ? -15.319 9.929 5.865 1.00 75.56 180 GLU A CA 1
ATOM 1335 C C . GLU A 1 180 ? -14.749 9.910 7.293 1.00 75.56 180 GLU A C 1
ATOM 1337 O O . GLU A 1 180 ? -15.106 9.066 8.120 1.00 75.56 180 GLU A O 1
ATOM 1342 N N . LEU A 1 181 ? -13.900 10.884 7.641 1.00 70.75 181 LEU A N 1
ATOM 1343 C CA . LEU A 1 181 ? -13.448 11.073 9.023 1.00 70.75 181 LEU A CA 1
ATOM 1344 C C . LEU A 1 181 ? -14.594 11.534 9.936 1.00 70.75 181 LEU A C 1
ATOM 1346 O O . LEU A 1 181 ? -14.708 11.037 11.065 1.00 70.75 181 LEU A O 1
ATOM 1350 N N . ALA A 1 182 ? -15.433 12.454 9.446 1.00 71.94 182 ALA A N 1
ATOM 1351 C CA . ALA A 1 182 ? -16.575 13.014 10.167 1.00 71.94 182 ALA A CA 1
ATOM 1352 C C . ALA A 1 182 ? -17.761 12.045 10.282 1.00 71.94 182 ALA A C 1
ATOM 1354 O O . ALA A 1 182 ? -18.550 12.166 11.225 1.00 71.94 182 ALA A O 1
ATOM 1355 N N . ALA A 1 183 ? -17.880 11.077 9.368 1.00 70.75 183 ALA A N 1
ATOM 1356 C CA . ALA A 1 183 ? -18.903 10.044 9.411 1.00 70.75 183 ALA A CA 1
ATOM 1357 C C . ALA A 1 183 ? -18.810 9.256 10.730 1.00 70.75 183 ALA A C 1
ATOM 1359 O O . ALA A 1 183 ? -17.853 8.531 11.015 1.00 70.75 183 ALA A O 1
ATOM 1360 N N . ARG A 1 184 ? -19.829 9.430 11.576 1.00 58.78 184 ARG A N 1
ATOM 1361 C CA . ARG A 1 184 ? -20.013 8.692 12.828 1.00 58.78 184 ARG A CA 1
ATOM 1362 C C . ARG A 1 184 ? -20.928 7.495 12.559 1.00 58.78 184 ARG A C 1
ATOM 1364 O O . ARG A 1 184 ? -22.110 7.548 12.874 1.00 58.78 184 ARG A O 1
ATOM 1371 N N . GLY A 1 185 ? -20.394 6.437 11.947 1.00 63.78 185 GLY A N 1
ATOM 1372 C CA . GLY A 1 185 ? -21.125 5.194 11.666 1.00 63.78 185 GLY A CA 1
ATOM 1373 C C . GLY A 1 185 ? -20.200 3.993 11.426 1.00 63.78 185 GLY A C 1
ATOM 1374 O O . GLY A 1 185 ? -19.132 4.173 10.855 1.00 63.78 185 GLY A O 1
ATOM 1375 N N . SER A 1 186 ? -20.635 2.829 11.936 1.00 56.44 186 SER A N 1
ATOM 1376 C CA . SER A 1 186 ? -20.119 1.439 11.866 1.00 56.44 186 SER A CA 1
ATOM 1377 C C . SER A 1 186 ? -18.604 1.187 12.057 1.00 56.44 186 SER A C 1
ATOM 1379 O O . SER A 1 186 ? -17.791 1.525 11.199 1.00 56.44 186 SER A O 1
ATOM 1381 N N . PRO A 1 187 ? -18.176 0.541 13.166 1.00 63.53 187 PRO A N 1
ATOM 1382 C CA . PRO A 1 187 ? -16.766 0.344 13.471 1.00 63.53 187 PRO A CA 1
ATOM 1383 C C . PRO A 1 187 ? -16.229 -0.958 12.863 1.00 63.53 187 PRO A C 1
ATOM 1385 O O . PRO A 1 187 ? -16.611 -2.060 13.244 1.00 63.53 187 PRO A O 1
ATOM 1388 N N . GLY A 1 188 ? -15.277 -0.820 11.951 1.00 80.00 188 GLY A N 1
ATOM 1389 C CA . GLY A 1 188 ? -14.334 -1.884 11.634 1.00 80.00 188 GLY A CA 1
ATOM 1390 C C . GLY A 1 188 ? -12.960 -1.274 11.425 1.00 80.00 188 GLY A C 1
ATOM 1391 O O . GLY A 1 188 ? -12.134 -1.239 12.336 1.00 80.00 188 GLY A O 1
ATOM 1392 N N . LEU A 1 189 ? -12.739 -0.718 10.237 1.00 88.94 189 LEU A N 1
ATOM 1393 C CA . LEU A 1 189 ? -11.459 -0.135 9.856 1.00 88.94 189 LEU A CA 1
ATOM 1394 C C . LEU A 1 189 ? -11.640 0.976 8.815 1.00 88.94 189 LEU A C 1
ATOM 1396 O O . LEU A 1 189 ? -12.163 0.736 7.729 1.00 88.94 189 LEU A O 1
ATOM 1400 N N . LEU A 1 190 ? -11.146 2.174 9.125 1.00 89.38 190 LEU A N 1
ATOM 1401 C CA . LEU A 1 190 ? -10.969 3.261 8.163 1.00 89.38 190 LEU A CA 1
ATOM 1402 C C . LEU A 1 190 ? -9.488 3.367 7.807 1.00 89.38 190 LEU A C 1
ATOM 1404 O O . LEU A 1 190 ? -8.655 3.593 8.683 1.00 89.38 190 LEU A O 1
ATOM 1408 N N . VAL A 1 191 ? -9.159 3.249 6.527 1.00 90.31 191 VAL A N 1
ATOM 1409 C CA . VAL A 1 191 ? -7.807 3.498 6.029 1.00 90.31 191 VAL A CA 1
ATOM 1410 C C . VAL A 1 191 ? -7.796 4.774 5.216 1.00 90.31 191 VAL A C 1
ATOM 1412 O O . VAL A 1 191 ? -8.526 4.902 4.239 1.00 90.31 191 VAL A O 1
ATOM 1415 N N . VAL A 1 192 ? -6.941 5.702 5.619 1.00 88.81 192 VAL A N 1
ATOM 1416 C CA . VAL A 1 192 ? -6.674 6.945 4.911 1.00 88.81 192 VAL A CA 1
ATOM 1417 C C . VAL A 1 192 ? -5.270 6.867 4.341 1.00 88.81 192 VAL A C 1
ATOM 1419 O O . VAL A 1 192 ? -4.304 6.761 5.091 1.00 88.81 192 VAL A O 1
ATOM 1422 N N . HIS A 1 193 ? -5.148 6.951 3.024 1.00 89.31 193 HIS A N 1
ATOM 1423 C CA . HIS A 1 193 ? -3.875 7.004 2.322 1.00 89.31 193 HIS A CA 1
ATOM 1424 C C . HIS A 1 193 ? -3.696 8.378 1.680 1.00 89.31 193 HIS A C 1
ATOM 1426 O O . HIS A 1 193 ? -4.454 8.766 0.796 1.00 89.31 193 HIS A O 1
ATOM 1432 N N . VAL A 1 194 ? -2.701 9.124 2.155 1.00 87.38 194 VAL A N 1
ATOM 1433 C CA . VAL A 1 194 ? -2.359 10.466 1.672 1.00 87.38 194 VAL A CA 1
ATOM 1434 C C . VAL A 1 194 ? -1.049 10.380 0.909 1.00 87.38 194 VAL A C 1
ATOM 1436 O O . VAL A 1 194 ? -0.056 9.889 1.442 1.00 87.38 194 VAL A O 1
ATOM 1439 N N . VAL A 1 195 ? -1.045 10.872 -0.328 1.00 81.38 195 VAL A N 1
ATOM 1440 C CA . VAL A 1 195 ? 0.128 10.842 -1.220 1.00 81.38 195 VAL A CA 1
ATOM 1441 C C . VAL A 1 195 ? 0.765 12.226 -1.318 1.00 81.38 195 VAL A C 1
ATOM 1443 O O . VAL A 1 195 ? 1.966 12.362 -1.545 1.00 81.38 195 VAL A O 1
ATOM 1446 N N . SER A 1 196 ? -0.023 13.282 -1.111 1.00 68.00 196 SER A N 1
ATOM 1447 C CA . SER A 1 196 ? 0.474 14.650 -1.099 1.00 68.00 196 SER A CA 1
ATOM 1448 C C . SER A 1 196 ? 1.112 15.011 0.244 1.00 68.00 196 SER A C 1
ATOM 1450 O O . SER A 1 196 ? 0.510 15.626 1.120 1.00 68.00 196 SER A O 1
ATOM 1452 N N . THR A 1 197 ? 2.395 14.700 0.400 1.00 56.28 197 THR A N 1
ATOM 1453 C CA . THR A 1 197 ? 3.241 15.504 1.289 1.00 56.28 197 THR A CA 1
ATOM 1454 C C . THR A 1 197 ? 3.509 16.830 0.579 1.00 56.28 197 THR A C 1
ATOM 1456 O O . THR A 1 197 ? 4.112 16.846 -0.493 1.00 56.28 197 THR A O 1
ATOM 1459 N N . ASP A 1 198 ? 3.001 17.928 1.128 1.00 39.91 198 ASP A N 1
ATOM 1460 C CA . ASP A 1 198 ? 3.086 19.294 0.602 1.00 39.91 198 ASP A CA 1
ATOM 1461 C C . ASP A 1 198 ? 4.435 19.620 -0.089 1.00 39.91 198 ASP A C 1
ATOM 1463 O O . ASP A 1 198 ? 5.471 19.652 0.571 1.00 39.91 198 ASP A O 1
ATOM 1467 N N . ARG A 1 199 ? 4.392 19.774 -1.429 1.00 41.09 199 ARG A N 1
ATOM 1468 C CA . ARG A 1 199 ? 5.313 20.370 -2.445 1.00 41.09 199 ARG A CA 1
ATOM 1469 C C . ARG A 1 199 ? 6.832 20.530 -2.213 1.00 41.09 199 ARG A C 1
ATOM 1471 O O . ARG A 1 199 ? 7.496 21.123 -3.057 1.00 41.09 199 ARG A O 1
ATOM 1478 N N . THR A 1 200 ? 7.430 19.986 -1.167 1.00 39.94 200 THR A N 1
ATOM 1479 C CA . THR A 1 200 ? 8.863 20.131 -0.860 1.00 39.94 200 THR A CA 1
ATOM 1480 C C . THR A 1 200 ? 9.685 18.889 -1.208 1.00 39.94 200 THR A C 1
ATOM 1482 O O . THR A 1 200 ? 10.903 18.991 -1.320 1.00 39.94 200 THR A O 1
ATOM 1485 N N . ALA A 1 201 ? 9.046 17.739 -1.462 1.00 39.22 201 ALA A N 1
ATOM 1486 C CA . ALA A 1 201 ? 9.744 16.469 -1.704 1.00 39.22 201 ALA A CA 1
ATOM 1487 C C . ALA A 1 201 ? 9.704 15.943 -3.155 1.00 39.22 201 ALA A C 1
ATOM 1489 O O . ALA A 1 201 ? 10.433 15.006 -3.471 1.00 39.22 201 ALA A O 1
ATOM 1490 N N . GLN A 1 202 ? 8.903 16.522 -4.059 1.00 36.97 202 GLN A N 1
ATOM 1491 C CA . GLN A 1 202 ? 8.804 16.044 -5.447 1.00 36.97 202 GLN A CA 1
ATOM 1492 C C . GLN A 1 202 ? 9.334 17.085 -6.443 1.00 36.97 202 GLN A C 1
ATOM 1494 O O . GLN A 1 202 ? 8.597 17.935 -6.939 1.00 36.97 202 GLN A O 1
ATOM 1499 N N . TYR A 1 203 ? 10.623 16.980 -6.781 1.00 30.47 203 TYR A N 1
ATOM 1500 C CA . TYR A 1 203 ? 11.074 17.341 -8.129 1.00 30.47 203 TYR A CA 1
ATOM 1501 C C . TYR A 1 203 ? 10.439 16.373 -9.151 1.00 30.47 203 TYR A C 1
ATOM 1503 O O . TYR A 1 203 ? 10.122 15.231 -8.806 1.00 30.47 203 TYR A O 1
ATOM 1511 N N . PRO A 1 204 ? 10.209 16.810 -10.402 1.00 35.12 204 PRO A N 1
ATOM 1512 C CA . PRO A 1 204 ? 9.267 16.175 -11.306 1.00 35.12 204 PRO A CA 1
ATOM 1513 C C . PRO A 1 204 ? 9.899 14.945 -11.952 1.00 35.12 204 PRO A C 1
ATOM 1515 O O . PRO A 1 204 ? 10.627 15.058 -12.932 1.00 35.12 204 PRO A O 1
ATOM 1518 N N . LEU A 1 205 ? 9.574 13.749 -11.469 1.00 30.08 205 LEU A N 1
ATOM 1519 C CA . LEU A 1 205 ? 9.759 12.540 -12.269 1.00 30.08 205 LEU A CA 1
ATOM 1520 C C . LEU A 1 205 ? 8.484 12.309 -13.080 1.00 30.08 205 LEU A C 1
ATOM 1522 O O . LEU A 1 205 ? 7.663 11.446 -12.785 1.00 30.08 205 LEU A O 1
ATOM 1526 N N . ARG A 1 206 ? 8.329 13.131 -14.124 1.00 27.88 206 ARG A N 1
ATOM 1527 C CA . ARG A 1 206 ? 7.596 12.713 -15.318 1.00 27.88 206 ARG A CA 1
ATOM 1528 C C . ARG A 1 206 ? 8.416 11.600 -15.962 1.00 27.88 206 ARG A C 1
ATOM 1530 O O . ARG A 1 206 ? 9.485 11.880 -16.489 1.00 27.88 206 ARG A O 1
ATOM 1537 N N . TRP A 1 207 ? 7.888 10.386 -15.967 1.00 31.58 207 TRP A N 1
ATOM 1538 C CA . TRP A 1 207 ? 8.267 9.385 -16.956 1.00 31.58 207 TRP A CA 1
ATOM 1539 C C . TRP A 1 207 ? 6.986 8.866 -17.600 1.00 31.58 207 TRP A C 1
ATOM 1541 O O . TRP A 1 207 ? 6.215 8.137 -16.976 1.00 31.58 207 TRP A O 1
ATOM 1551 N N . PHE A 1 208 ? 6.747 9.357 -18.817 1.00 35.03 208 PHE A N 1
ATOM 1552 C CA . PHE A 1 208 ? 6.160 8.548 -19.879 1.00 35.03 208 PHE A CA 1
ATOM 1553 C C . PHE A 1 208 ? 7.217 7.549 -20.355 1.00 35.03 208 PHE A C 1
ATOM 1555 O O . PHE A 1 208 ? 8.415 7.918 -20.298 1.00 35.03 208 PHE A O 1
#

Secondary structure (DSSP, 8-state):
--HHHHHHS----HHHHHHHHHHHHHHHHHHHHHHHHHHHHHHTS--THHHHHHHTS--PPP-SPPP-EEEEEETT--HHHHTT-HHHHHHGGGS----PPPPSS--HHHHHHHHHH---HHHH---SS---SPPSS--HHHHHHHTT--EEEEESS-THHHHHH---EEES-TTHHHHHHH-----SEEEEEE----SSS-------

Foldseek 3Di:
DPVVVVVVPDDDDVVVVVVVVVVVVVCCVVVVVVVVVVVLVVLLDADPLQVVCQVVDDPDQDPDDFDAAEAEAEPPCDPVNLCVDPVSVVVVVVDDDDDDDADPPPDDLQVLLCVFFVDHCRRFSVHDPVPQAAGPGAGLCNSLVVNVFAEEEEAQQDCSNCRHNDHHHYDNHPVRVVVVVPDPDTGGYYYYHHHDPDDPPDDDPDDD

Sequence (208 aa):
MSGVAELADRRADPRRVARWMALVACVCAALGPLAAERLLATADRETEGGPLLRALASDAAPTGPPGRVVVLLVDGLRRDEAARLPAWRRLAPESVTGTVALDEPTLSRPYYHALFTGVPQDASGVRSNRFGSRARHDSVMDRVRAAGGEVTVVAEGLDWMRRMHGPAGGSDARDALEGELAARGSPGLLVVHVVSTDRTAQYPLRWF